Protein AF-A0A653DRV3-F1 (afdb_monomer_lite)

Sequence (328 aa):
MEIDLEISDEDYVIEKAKNILNANPTEAKAWMLTAKTLYPNNFSVQFEAYMIEKNAGHVKEAAKCFSELILKFQQQPELWKEIEKVTAALRAESNSDDIENQFLCEMFRHISSEVQHKLLLFTAEHCEDTMEHCKLLLLLLQRFPTAISNNGPRLVETLISAEKHSVDGHYPINSYRRLLVCDLLPLLSSEDIKIELSSKMLYKLLHKAIEFYLYYLGFGSSPVQDNELKIEEPWSKLFGVLEFIGTQLGWEPYLINFGRDWSKEEYWQRILKFYQTKSKVPMDEKQLLFCVSLFFLKCLHEYIHSLTPESSPGQTPLTYLMVEAFND

InterPro domains:
  IPR026164 Integrator complex subunit 10 [PF21045] (9-218)
  IPR026164 Integrator complex subunit 10 [PR02106] (49-70)
  IPR026164 Integrator complex subunit 10 [PR02106] (70-87)
  IPR026164 Integrator complex subunit 10 [PR02106] (110-133)
  IPR026164 Integrator complex subunit 10 [PR02106] (135-153)
  IPR026164 Integrator complex subunit 10 [PTHR16055] (7-326)

Foldseek 3Di:
DDPPPPQPPLNVLLVVLVVCCVVDVVVSVVSLVVSCVVCVLDLVSLVSQLVSCLVVLVLLSNLVSLLSCLVRPVPDVVNVVVLVLLVVLVLCVPPDPDPSSVSSPSSLVNHDPVSNLSSLVSNLVPDPDLLSSLSSLLSSCVVDVVCCQPCLVVSLVSLLVCLVPDPCSVPLDDPSLCCVQVRSLVSCLDPVDDHDDDLVSLVVNLVSLVRNLCVLLVVDPDPDPPVPDDDPPSLVSSLSSQCSSCVVVVHDCLQSDPDPDDDLVNNVVSLVVVCVVCVVDDDPVVSSVSSVVSSVSVVVSVVCCVQFDDDDPPDDTRGDDDDPDDDD

Structure (mmCIF, N/CA/C/O backbone):
data_AF-A0A653DRV3-F1
#
_entry.id   AF-A0A653DRV3-F1
#
loop_
_atom_site.group_PDB
_atom_site.id
_atom_site.type_symbol
_atom_site.label_atom_id
_atom_site.label_alt_id
_atom_site.label_comp_id
_atom_site.label_asym_id
_atom_site.label_entity_id
_atom_site.label_seq_id
_atom_site.pdbx_PDB_ins_code
_atom_site.Cartn_x
_atom_si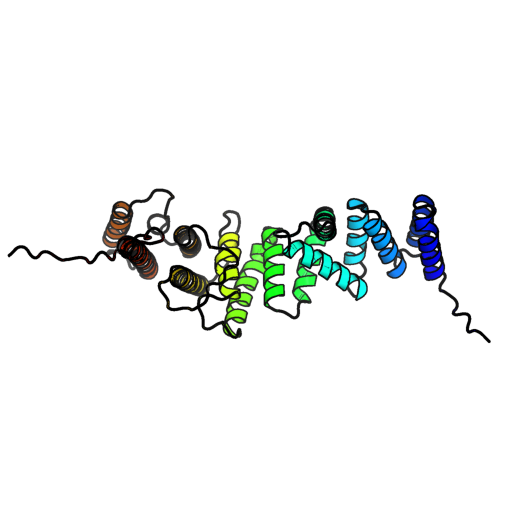te.Cartn_y
_atom_site.Cartn_z
_atom_site.occupancy
_atom_site.B_iso_or_equiv
_atom_site.auth_seq_id
_atom_site.auth_comp_id
_atom_site.auth_asym_id
_atom_site.auth_atom_id
_atom_site.pdbx_PDB_model_num
ATOM 1 N N . MET A 1 1 ? 50.411 14.006 -33.657 1.00 33.34 1 MET A N 1
ATOM 2 C CA . MET A 1 1 ? 50.187 12.553 -33.574 1.00 33.34 1 MET A CA 1
ATOM 3 C C . MET A 1 1 ? 48.929 12.407 -32.749 1.00 33.34 1 MET A C 1
ATOM 5 O O . MET A 1 1 ? 48.998 12.325 -31.529 1.00 33.34 1 MET A O 1
ATOM 9 N N . GLU A 1 2 ? 47.801 12.632 -33.418 1.00 38.09 2 GLU A N 1
ATOM 10 C CA . GLU A 1 2 ? 46.477 12.481 -32.826 1.00 38.09 2 GLU A CA 1
ATOM 11 C C . GLU A 1 2 ? 46.276 10.990 -32.585 1.00 38.09 2 GLU A C 1
ATOM 13 O O . GLU A 1 2 ? 46.610 10.164 -33.433 1.00 38.09 2 GLU A O 1
ATOM 18 N N . ILE A 1 3 ? 45.868 10.655 -31.369 1.00 38.50 3 ILE A N 1
ATOM 19 C CA . ILE A 1 3 ? 45.503 9.296 -31.013 1.00 38.50 3 ILE A CA 1
ATOM 20 C C . ILE A 1 3 ? 44.142 9.093 -31.674 1.00 38.50 3 ILE A C 1
ATOM 22 O O . ILE A 1 3 ? 43.135 9.544 -31.132 1.00 38.50 3 ILE A O 1
ATOM 26 N N . ASP A 1 4 ? 44.135 8.492 -32.866 1.00 43.16 4 ASP A N 1
ATOM 27 C CA . ASP A 1 4 ? 42.940 7.866 -33.426 1.00 43.16 4 ASP A CA 1
ATOM 28 C C . ASP A 1 4 ? 42.515 6.799 -32.414 1.00 43.16 4 ASP A C 1
ATOM 30 O O . ASP A 1 4 ? 43.075 5.704 -32.348 1.00 43.16 4 ASP A O 1
ATOM 34 N N . LEU A 1 5 ? 41.587 7.167 -31.533 1.00 49.69 5 LEU A N 1
ATOM 35 C CA . LEU A 1 5 ? 40.824 6.201 -30.765 1.00 49.69 5 LEU A CA 1
ATOM 36 C C . LEU A 1 5 ? 40.054 5.401 -31.812 1.00 49.69 5 LEU A C 1
ATOM 38 O O . LEU A 1 5 ? 39.113 5.927 -32.398 1.00 49.69 5 LEU A O 1
ATOM 42 N N . GLU A 1 6 ? 40.503 4.177 -32.100 1.00 54.53 6 GLU A N 1
ATOM 43 C CA . GLU A 1 6 ? 39.741 3.207 -32.883 1.00 54.53 6 GLU A CA 1
ATOM 44 C C . GLU A 1 6 ? 38.362 3.076 -32.226 1.00 54.53 6 GLU A C 1
ATOM 46 O O . GLU A 1 6 ? 38.199 2.424 -31.194 1.00 54.53 6 GLU A O 1
ATOM 51 N N . ILE A 1 7 ? 37.381 3.790 -32.779 1.00 59.38 7 ILE A N 1
ATOM 52 C CA . ILE A 1 7 ? 35.983 3.693 -32.380 1.00 59.38 7 ILE A CA 1
ATOM 53 C C . ILE A 1 7 ? 35.586 2.244 -32.662 1.00 59.38 7 ILE A C 1
ATOM 55 O O . ILE A 1 7 ? 35.735 1.782 -33.794 1.00 59.38 7 ILE A O 1
ATOM 59 N N . SER A 1 8 ? 35.131 1.521 -31.636 1.00 70.94 8 SER A N 1
ATOM 60 C CA . SER A 1 8 ? 34.636 0.150 -31.796 1.00 70.94 8 SER A CA 1
ATOM 61 C C . SER A 1 8 ? 33.581 0.123 -32.904 1.00 70.94 8 SER A C 1
ATOM 63 O O . SER A 1 8 ? 32.761 1.040 -32.988 1.00 70.94 8 SER A O 1
ATOM 65 N N . ASP A 1 9 ? 33.558 -0.923 -33.735 1.00 72.06 9 ASP A N 1
ATOM 66 C CA . ASP A 1 9 ? 32.573 -1.070 -34.820 1.00 72.06 9 ASP A CA 1
ATOM 67 C C . ASP A 1 9 ? 31.125 -0.872 -34.319 1.00 72.06 9 ASP A C 1
ATOM 69 O O . ASP A 1 9 ? 30.259 -0.368 -35.033 1.00 72.06 9 ASP A O 1
ATOM 73 N N . GLU A 1 10 ? 30.874 -1.220 -33.056 1.00 74.50 10 GLU A N 1
ATOM 74 C CA . GLU A 1 10 ? 29.604 -1.037 -32.353 1.00 74.50 10 GLU A CA 1
ATOM 75 C C . GLU A 1 10 ? 29.273 0.447 -32.120 1.00 74.50 10 GLU A C 1
ATOM 77 O O . GLU A 1 10 ? 28.171 0.899 -32.446 1.00 74.50 10 GLU A O 1
ATOM 82 N N . ASP A 1 11 ? 30.241 1.216 -31.618 1.00 72.94 11 ASP A N 1
ATOM 83 C CA . ASP A 1 11 ? 30.114 2.650 -31.346 1.00 72.94 11 ASP A CA 1
ATOM 84 C C . ASP A 1 11 ? 30.007 3.452 -32.648 1.00 72.94 11 ASP A C 1
ATOM 86 O O . ASP A 1 11 ? 29.228 4.403 -32.733 1.00 72.94 11 ASP A O 1
ATOM 90 N N . TYR A 1 12 ? 30.700 3.014 -33.704 1.00 76.94 12 TYR A N 1
ATOM 91 C CA . TYR A 1 12 ? 30.621 3.622 -35.031 1.00 76.94 12 TYR A CA 1
ATOM 92 C C . TYR A 1 12 ? 29.208 3.517 -35.623 1.00 76.94 12 TYR A C 1
ATOM 94 O O . TYR A 1 12 ? 28.671 4.485 -36.172 1.00 76.94 12 TYR A O 1
ATOM 102 N N . VAL A 1 13 ? 28.567 2.348 -35.502 1.00 75.69 13 VAL A N 1
ATOM 103 C CA . VAL A 1 13 ? 27.203 2.148 -36.015 1.00 75.69 13 VAL A CA 1
ATOM 104 C C . VAL A 1 13 ? 26.176 2.935 -35.186 1.00 75.69 13 VAL A C 1
ATOM 106 O O . VAL A 1 13 ? 25.227 3.482 -35.756 1.00 75.69 13 VAL A O 1
ATOM 109 N N . ILE A 1 14 ? 26.384 3.049 -33.870 1.00 77.44 14 ILE A N 1
ATOM 110 C CA . ILE A 1 14 ? 25.583 3.889 -32.964 1.00 77.44 14 ILE A CA 1
ATOM 111 C C . ILE A 1 14 ? 25.697 5.372 -33.343 1.00 77.44 14 ILE A C 1
ATOM 113 O O . ILE A 1 14 ? 24.682 6.049 -33.524 1.00 77.44 14 ILE A O 1
ATOM 117 N N . GLU A 1 15 ? 26.917 5.883 -33.512 1.00 75.94 15 GLU A N 1
ATOM 118 C CA . GLU A 1 15 ? 27.170 7.286 -33.851 1.00 75.94 15 GLU A CA 1
ATOM 119 C C . GLU A 1 15 ? 26.582 7.646 -35.223 1.00 75.94 15 GLU A C 1
ATOM 121 O O . GLU A 1 15 ? 25.941 8.688 -35.398 1.00 75.94 15 GLU A O 1
ATOM 126 N N . LYS A 1 16 ? 26.701 6.733 -36.192 1.00 76.44 16 LYS A N 1
ATOM 127 C CA . LYS A 1 16 ? 26.105 6.896 -37.518 1.00 76.44 16 LYS A CA 1
ATOM 128 C C . LYS A 1 16 ? 24.578 6.959 -37.464 1.00 76.44 16 LYS A C 1
ATOM 130 O O . LYS A 1 16 ? 23.986 7.801 -38.139 1.00 76.44 16 LYS A O 1
ATOM 135 N N . ALA A 1 17 ? 23.936 6.127 -36.642 1.00 76.62 17 ALA A N 1
ATOM 136 C CA . ALA A 1 17 ? 22.488 6.181 -36.453 1.00 76.62 17 ALA A CA 1
ATOM 137 C C . ALA A 1 17 ? 22.032 7.498 -35.800 1.00 76.62 17 ALA A C 1
ATOM 139 O O . ALA A 1 17 ? 21.046 8.081 -36.253 1.00 76.62 17 ALA A O 1
ATOM 140 N N . LYS A 1 18 ? 22.775 8.018 -34.810 1.00 75.06 18 LYS A N 1
ATOM 141 C CA . LYS A 1 18 ? 22.499 9.317 -34.163 1.00 75.06 18 LYS A CA 1
ATOM 142 C C . LYS A 1 18 ? 22.569 10.488 -35.136 1.00 75.06 18 LYS A C 1
ATOM 144 O O . LYS A 1 18 ? 21.656 11.309 -35.178 1.00 75.06 18 LYS A O 1
ATOM 149 N N . ASN A 1 19 ? 23.627 10.545 -35.942 1.00 77.56 19 ASN A N 1
ATOM 150 C CA . ASN A 1 19 ? 23.843 11.640 -36.889 1.00 77.56 19 ASN A CA 1
ATOM 151 C C . ASN A 1 19 ? 22.758 11.690 -37.976 1.00 77.56 19 ASN A C 1
ATOM 153 O O . ASN A 1 19 ? 22.359 12.769 -38.414 1.00 77.56 19 ASN A O 1
ATOM 157 N N . ILE A 1 20 ? 22.245 10.525 -38.380 1.00 79.44 20 ILE A N 1
ATOM 158 C CA . ILE A 1 20 ? 21.198 10.409 -39.401 1.00 79.44 20 ILE A CA 1
ATOM 159 C C . ILE A 1 20 ? 19.798 10.614 -38.802 1.00 79.44 20 ILE A C 1
ATOM 161 O O . ILE A 1 20 ? 18.884 10.977 -39.538 1.00 79.44 20 ILE A O 1
ATOM 165 N N . LEU A 1 21 ? 19.609 10.469 -37.485 1.00 75.50 21 LEU A N 1
ATOM 166 C CA . LEU A 1 21 ? 18.294 10.537 -36.833 1.00 75.50 21 LEU A CA 1
ATOM 167 C C . LEU A 1 21 ? 17.532 11.838 -37.134 1.00 75.50 21 LEU A C 1
ATOM 169 O O . LEU A 1 21 ? 16.340 11.793 -37.430 1.00 75.50 21 LEU A O 1
ATOM 173 N N . ASN A 1 22 ? 18.231 12.977 -37.125 1.00 72.06 22 ASN A N 1
ATOM 174 C CA . ASN A 1 22 ? 17.637 14.290 -37.408 1.00 72.06 22 ASN A CA 1
ATOM 175 C C . ASN A 1 22 ? 17.330 14.509 -38.900 1.00 72.06 22 ASN A C 1
ATOM 177 O O . ASN A 1 22 ? 16.486 15.337 -39.237 1.00 72.06 22 ASN A O 1
ATOM 181 N N . ALA A 1 23 ? 18.019 13.795 -39.795 1.00 74.25 23 ALA A N 1
ATOM 182 C CA . ALA A 1 23 ? 17.879 13.940 -41.243 1.00 74.25 23 ALA A CA 1
ATOM 183 C C . ALA A 1 23 ? 16.885 12.930 -41.841 1.00 74.25 23 ALA A C 1
ATOM 185 O O . ALA A 1 23 ? 16.089 13.281 -42.710 1.00 74.25 23 ALA A O 1
ATOM 186 N N . ASN A 1 24 ? 16.928 11.675 -41.386 1.00 80.56 24 ASN A N 1
ATOM 187 C CA . ASN A 1 24 ? 16.088 10.583 -41.863 1.00 80.56 24 ASN A CA 1
ATOM 188 C C . ASN A 1 24 ? 15.862 9.517 -40.765 1.00 80.56 24 ASN A C 1
ATOM 190 O O . ASN A 1 24 ? 16.636 8.559 -40.646 1.00 80.56 24 ASN A O 1
ATOM 194 N N . PRO A 1 25 ? 14.755 9.611 -40.005 1.00 77.06 25 PRO A N 1
ATOM 195 C CA . PRO A 1 25 ? 14.430 8.659 -38.941 1.00 77.06 25 PRO A CA 1
ATOM 196 C C . PRO A 1 25 ? 14.303 7.200 -39.411 1.00 77.06 25 PRO A C 1
ATOM 198 O O . PRO A 1 25 ? 14.601 6.275 -38.657 1.00 77.06 25 PRO A O 1
ATOM 201 N N . THR A 1 26 ? 13.886 6.966 -40.659 1.00 79.25 26 THR A N 1
ATOM 202 C CA . THR A 1 26 ? 13.706 5.605 -41.202 1.00 79.25 26 THR A CA 1
ATOM 203 C C . THR A 1 26 ? 15.048 4.925 -41.452 1.00 79.25 26 THR A C 1
ATOM 205 O O . THR A 1 26 ? 15.219 3.738 -41.179 1.00 79.25 26 THR A O 1
ATOM 208 N N . GLU A 1 27 ? 16.022 5.688 -41.942 1.00 78.62 27 GLU A N 1
ATOM 209 C CA . GLU A 1 27 ? 17.375 5.197 -42.189 1.00 78.62 27 GLU A CA 1
ATOM 210 C C . GLU A 1 27 ? 18.127 4.960 -40.876 1.00 78.62 27 GLU A C 1
ATOM 212 O O . GLU A 1 27 ? 18.760 3.918 -40.718 1.00 78.62 27 GLU A O 1
ATOM 217 N N . ALA A 1 28 ? 17.964 5.847 -39.889 1.00 78.81 28 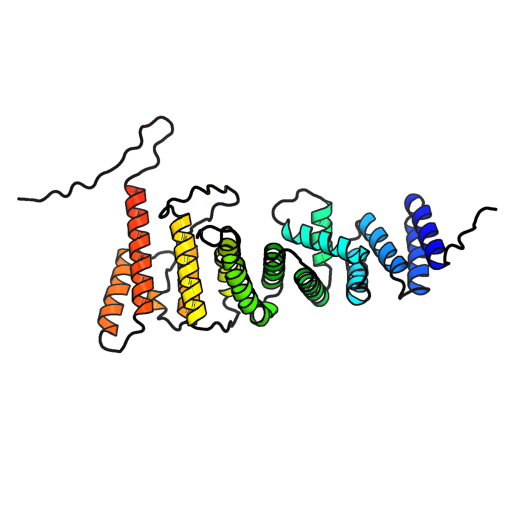ALA A N 1
ATOM 218 C CA . ALA A 1 28 ? 18.482 5.631 -38.538 1.00 78.81 28 ALA A CA 1
ATOM 219 C C . ALA A 1 28 ? 17.934 4.332 -37.911 1.00 78.81 28 ALA A C 1
ATOM 221 O O . ALA A 1 28 ? 18.693 3.548 -37.338 1.00 78.81 28 ALA A O 1
ATOM 222 N N . LYS A 1 29 ? 16.638 4.035 -38.098 1.00 78.88 29 LYS A N 1
ATOM 223 C CA . LYS A 1 29 ? 16.034 2.762 -37.662 1.00 78.88 29 LYS A CA 1
ATOM 224 C C . LYS A 1 29 ? 16.614 1.545 -38.386 1.00 78.88 29 LYS A C 1
ATOM 226 O O . LYS A 1 29 ? 16.835 0.520 -37.746 1.00 78.88 29 LYS A O 1
ATOM 231 N N . ALA A 1 30 ? 16.890 1.638 -39.688 1.00 80.94 30 ALA A N 1
ATOM 232 C CA . ALA A 1 30 ? 17.520 0.549 -40.440 1.00 80.94 30 ALA A CA 1
ATOM 233 C C . ALA A 1 30 ? 18.956 0.267 -39.955 1.00 80.94 30 ALA A C 1
ATOM 235 O O . ALA A 1 30 ? 19.333 -0.897 -39.780 1.00 80.94 30 ALA A O 1
ATOM 236 N N . TRP A 1 31 ? 19.730 1.318 -39.660 1.00 82.38 31 TRP A N 1
ATOM 237 C CA . TRP A 1 31 ? 21.052 1.193 -39.037 1.00 82.38 31 TRP A CA 1
ATOM 238 C C . TRP A 1 31 ? 20.969 0.541 -37.652 1.00 82.38 31 TRP A C 1
ATOM 240 O O . TRP A 1 31 ? 21.739 -0.375 -37.367 1.00 82.38 31 TRP A O 1
ATOM 250 N N . MET A 1 32 ? 19.988 0.917 -36.826 1.00 83.38 32 MET A N 1
ATOM 251 C CA . MET A 1 32 ? 19.793 0.302 -35.506 1.00 83.38 32 MET A CA 1
ATOM 252 C C . MET A 1 32 ? 19.306 -1.135 -35.555 1.00 83.38 32 MET A C 1
ATOM 254 O O . MET A 1 32 ? 19.785 -1.962 -34.784 1.00 83.38 32 MET A O 1
ATOM 258 N N . LEU A 1 33 ? 18.430 -1.484 -36.492 1.00 81.50 33 LEU A N 1
ATOM 259 C CA . LEU A 1 33 ? 18.040 -2.876 -36.695 1.00 81.50 33 LEU A CA 1
ATOM 260 C C . LEU A 1 33 ? 19.245 -3.740 -37.096 1.00 81.50 33 LEU A C 1
ATOM 262 O O . LEU A 1 33 ? 19.408 -4.857 -36.600 1.00 81.50 33 LEU A O 1
ATOM 266 N N . THR A 1 34 ? 20.115 -3.199 -37.952 1.00 82.62 34 THR A N 1
ATOM 267 C CA . THR A 1 34 ? 21.360 -3.858 -38.362 1.00 82.62 34 THR A CA 1
ATOM 268 C C . THR A 1 34 ? 22.288 -4.048 -37.163 1.00 82.62 34 THR A C 1
ATOM 270 O O . THR A 1 34 ? 22.729 -5.166 -36.908 1.00 82.62 34 THR A O 1
ATOM 273 N N . ALA A 1 35 ? 22.498 -3.004 -36.357 1.00 81.69 35 ALA A N 1
ATOM 274 C CA . ALA A 1 35 ? 23.308 -3.079 -35.144 1.00 81.69 35 ALA A CA 1
ATOM 275 C C . ALA A 1 35 ? 22.763 -4.097 -34.133 1.00 81.69 35 ALA A C 1
ATOM 277 O O . ALA A 1 35 ? 23.519 -4.923 -33.632 1.00 81.69 35 ALA A O 1
ATOM 278 N N . LYS A 1 36 ? 21.445 -4.106 -33.882 1.00 81.12 36 LYS A N 1
ATOM 279 C CA . LYS A 1 36 ? 20.788 -5.082 -32.993 1.00 81.12 36 LYS A CA 1
ATOM 280 C C . LYS A 1 36 ? 20.967 -6.523 -33.470 1.00 81.12 36 LYS A C 1
ATOM 282 O O . LYS A 1 36 ? 20.997 -7.433 -32.645 1.00 81.12 36 LYS A O 1
ATOM 287 N N . THR A 1 37 ? 21.057 -6.729 -34.783 1.00 81.94 37 THR A N 1
ATOM 288 C CA . THR A 1 37 ? 21.251 -8.055 -35.385 1.00 81.94 37 THR A CA 1
ATOM 289 C C . THR A 1 37 ? 22.709 -8.504 -35.295 1.00 81.94 37 THR A C 1
ATOM 291 O O . THR A 1 37 ? 22.967 -9.670 -35.008 1.00 81.94 37 THR A O 1
ATOM 294 N N . LEU A 1 38 ? 23.656 -7.586 -35.511 1.00 81.75 38 LEU A N 1
ATOM 295 C CA . LEU A 1 38 ? 25.092 -7.865 -35.435 1.00 81.75 38 LEU A CA 1
ATOM 296 C C . LEU A 1 38 ? 25.579 -8.021 -33.986 1.00 81.75 38 LEU A C 1
ATOM 298 O O . LEU A 1 38 ? 26.391 -8.900 -33.707 1.00 81.75 38 LEU A O 1
ATOM 302 N N . TYR A 1 39 ? 25.032 -7.228 -33.061 1.00 81.69 39 TYR A N 1
ATOM 303 C CA . TYR A 1 39 ? 25.464 -7.146 -31.662 1.00 81.69 39 TYR A CA 1
ATOM 304 C C . TYR A 1 39 ? 24.281 -7.292 -30.677 1.00 81.69 39 TYR A C 1
ATOM 306 O O . TYR A 1 39 ? 23.984 -6.391 -29.887 1.00 81.69 39 TYR A O 1
ATOM 314 N N . PRO A 1 40 ? 23.572 -8.439 -30.667 1.00 77.00 40 PRO A N 1
ATOM 315 C CA . PRO A 1 40 ? 22.334 -8.624 -29.895 1.00 77.00 40 PRO A CA 1
ATOM 316 C C . PRO A 1 40 ? 22.519 -8.639 -28.369 1.00 77.00 40 PRO A C 1
ATOM 318 O O . PRO A 1 40 ? 21.542 -8.489 -27.632 1.00 77.00 40 PRO A O 1
ATOM 321 N N . ASN A 1 41 ? 23.751 -8.836 -27.895 1.00 81.00 41 ASN A N 1
ATOM 322 C CA . ASN A 1 41 ? 24.104 -8.893 -26.473 1.00 81.00 41 ASN A CA 1
ATOM 323 C C . ASN A 1 41 ? 24.930 -7.681 -26.017 1.00 81.00 41 ASN A C 1
ATOM 325 O O . ASN A 1 41 ? 25.439 -7.686 -24.899 1.00 81.00 41 ASN A O 1
ATOM 329 N N . ASN A 1 42 ? 25.061 -6.654 -26.858 1.00 85.88 42 ASN A N 1
ATOM 330 C CA . ASN A 1 42 ? 25.736 -5.425 -26.480 1.00 85.88 42 ASN A CA 1
ATOM 331 C C . ASN A 1 42 ? 24.748 -4.459 -25.809 1.00 85.88 42 ASN A C 1
ATOM 333 O O . ASN A 1 42 ? 23.689 -4.163 -26.366 1.00 85.88 42 ASN A O 1
ATOM 337 N N . PHE A 1 43 ? 25.094 -3.973 -24.615 1.00 85.38 43 PHE A N 1
ATOM 338 C CA . PHE A 1 43 ? 24.257 -3.035 -23.872 1.00 85.38 43 PHE A CA 1
ATOM 339 C C . PHE A 1 43 ? 24.098 -1.697 -24.602 1.00 85.38 43 PHE A C 1
ATOM 341 O O . PHE A 1 43 ? 22.967 -1.259 -24.781 1.00 85.38 43 PHE A O 1
ATOM 348 N N . SER A 1 44 ? 25.188 -1.090 -25.079 1.00 84.56 44 SER A N 1
ATOM 349 C CA . SER A 1 44 ? 25.190 0.222 -25.740 1.00 84.56 44 SER A CA 1
ATOM 350 C C . SER A 1 44 ? 24.259 0.254 -26.953 1.00 84.56 44 SER A C 1
ATOM 352 O O . SER A 1 44 ? 23.466 1.178 -27.108 1.00 84.56 44 SER A O 1
ATOM 354 N N . VAL A 1 45 ? 24.277 -0.802 -27.773 1.00 83.88 45 VAL A N 1
ATOM 355 C CA . VAL A 1 45 ? 23.415 -0.914 -28.964 1.00 83.88 45 VAL A CA 1
ATOM 356 C C . VAL A 1 45 ? 21.935 -1.039 -28.585 1.00 83.88 45 VAL A C 1
ATOM 358 O O . VAL A 1 45 ? 21.075 -0.395 -29.187 1.00 83.88 45 VAL A O 1
ATOM 361 N N . GLN A 1 46 ? 21.615 -1.868 -27.586 1.00 84.38 46 GLN A N 1
ATOM 362 C CA . GLN A 1 46 ? 20.229 -2.069 -27.145 1.00 84.38 46 GLN A CA 1
ATOM 363 C C . GLN A 1 46 ? 19.684 -0.850 -26.391 1.00 84.38 46 GLN A C 1
ATOM 365 O O . GLN A 1 46 ? 18.513 -0.499 -26.547 1.00 84.38 46 GLN A O 1
ATOM 370 N N . PHE A 1 47 ? 20.531 -0.196 -25.597 1.00 86.31 47 PHE A N 1
ATOM 371 C CA . PHE A 1 47 ? 20.192 1.007 -24.851 1.00 86.31 47 PHE A CA 1
ATOM 372 C C . PHE A 1 47 ? 19.959 2.186 -25.795 1.00 86.31 47 PHE A C 1
ATOM 374 O O . PHE A 1 47 ? 18.961 2.889 -25.654 1.00 86.31 47 PHE A O 1
ATOM 381 N N . GLU A 1 48 ? 20.789 2.345 -26.829 1.00 85.56 48 GLU A N 1
ATOM 382 C CA . GLU A 1 48 ? 20.570 3.383 -27.833 1.00 85.56 48 GLU A CA 1
ATOM 383 C C . GLU A 1 48 ? 19.272 3.161 -28.619 1.00 85.56 48 GLU A C 1
ATOM 385 O O . GLU A 1 48 ? 18.499 4.096 -28.827 1.00 85.56 48 GLU A O 1
ATOM 390 N N . ALA A 1 49 ? 18.979 1.916 -29.006 1.00 85.06 49 ALA A N 1
ATOM 391 C CA . ALA A 1 49 ? 17.717 1.596 -29.664 1.00 85.06 49 ALA A CA 1
ATOM 392 C C . ALA A 1 49 ? 16.502 1.954 -28.787 1.00 85.06 49 ALA A C 1
ATOM 394 O O . ALA A 1 49 ? 15.500 2.450 -29.299 1.00 85.06 49 ALA A O 1
ATOM 395 N N . TYR A 1 50 ? 16.590 1.746 -27.468 1.00 87.75 50 TYR A N 1
ATOM 396 C CA . TYR A 1 50 ? 15.580 2.216 -26.517 1.00 87.75 50 TYR A CA 1
ATOM 397 C C . TYR A 1 50 ? 15.483 3.750 -26.489 1.00 87.75 50 TYR A C 1
ATOM 399 O O 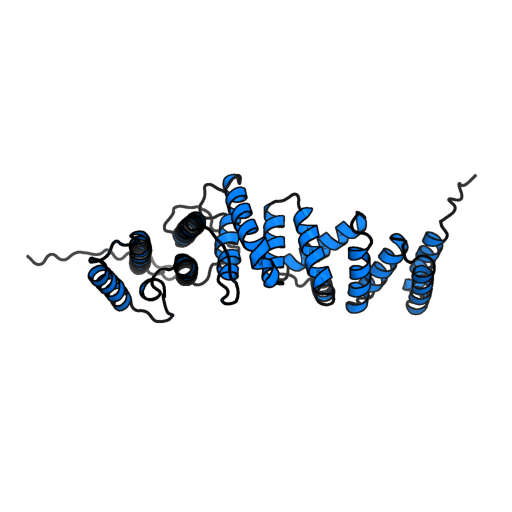. TYR A 1 50 ? 14.379 4.282 -26.598 1.00 87.75 50 TYR A O 1
ATOM 407 N N . MET A 1 51 ? 16.611 4.462 -26.403 1.00 84.88 51 MET A N 1
ATOM 408 C CA . MET A 1 51 ? 16.638 5.930 -26.350 1.00 84.88 51 MET A CA 1
ATOM 409 C C . MET A 1 51 ? 16.045 6.574 -27.606 1.00 84.88 51 MET A C 1
ATOM 411 O O . MET A 1 51 ? 15.297 7.546 -27.505 1.00 84.88 51 MET A O 1
ATOM 415 N N . ILE A 1 52 ? 16.314 6.009 -28.785 1.00 84.12 52 ILE A N 1
ATOM 416 C CA . ILE A 1 52 ? 15.739 6.474 -30.052 1.00 84.12 52 ILE A CA 1
ATOM 417 C C . ILE A 1 52 ? 14.214 6.310 -30.056 1.00 84.12 52 ILE A C 1
ATOM 419 O O . ILE A 1 52 ? 13.505 7.246 -30.422 1.00 84.12 52 ILE A O 1
ATOM 423 N N . GLU A 1 53 ? 13.691 5.157 -29.625 1.00 84.81 53 GLU A N 1
ATOM 424 C CA . GLU A 1 53 ? 12.238 4.931 -29.590 1.00 84.81 53 GLU A CA 1
ATOM 425 C C . GLU A 1 53 ? 11.542 5.760 -28.496 1.00 84.81 53 GLU A C 1
ATOM 427 O O . GLU A 1 53 ? 10.434 6.252 -28.722 1.00 84.81 53 GLU A O 1
ATOM 432 N N . LYS A 1 54 ? 12.208 5.994 -27.354 1.00 85.81 54 LYS A N 1
ATOM 433 C CA . LYS A 1 54 ? 11.748 6.915 -26.302 1.00 85.81 54 LYS A CA 1
ATOM 434 C C . LYS A 1 54 ? 11.633 8.347 -26.832 1.00 85.81 54 LYS A C 1
ATOM 436 O O . LYS A 1 54 ? 10.572 8.951 -26.717 1.00 85.81 54 LYS A O 1
ATOM 441 N N . ASN A 1 55 ? 12.688 8.867 -27.463 1.00 84.62 55 ASN A N 1
ATOM 442 C CA . ASN A 1 55 ? 12.712 10.228 -28.015 1.00 84.62 55 ASN A CA 1
ATOM 443 C C . ASN A 1 55 ? 11.724 10.414 -29.178 1.00 84.62 55 ASN A C 1
ATOM 445 O O . ASN A 1 55 ? 11.240 11.519 -29.408 1.00 84.62 55 ASN A O 1
ATOM 449 N N . ALA A 1 56 ? 11.410 9.336 -29.902 1.00 82.25 56 ALA A N 1
ATOM 450 C CA . ALA A 1 56 ? 10.396 9.334 -30.951 1.00 82.25 56 ALA A CA 1
ATOM 451 C C . ALA A 1 56 ? 8.950 9.254 -30.417 1.00 82.25 56 ALA A C 1
ATOM 453 O O . ALA A 1 56 ? 8.012 9.361 -31.205 1.00 82.25 56 ALA A O 1
ATOM 454 N N . GLY A 1 57 ? 8.747 9.049 -29.109 1.00 82.62 57 GLY A N 1
ATOM 455 C CA . GLY A 1 57 ? 7.419 8.910 -28.507 1.00 82.62 57 GLY A CA 1
ATOM 456 C C . GLY A 1 57 ? 6.726 7.577 -28.817 1.00 82.62 57 GLY A C 1
ATOM 457 O O . GLY A 1 57 ? 5.517 7.445 -28.622 1.00 82.62 57 GLY A O 1
ATOM 458 N N . HIS A 1 58 ? 7.456 6.563 -29.291 1.00 87.19 58 HIS A N 1
ATOM 459 C CA . HIS A 1 58 ? 6.885 5.256 -29.615 1.00 87.19 58 HIS A CA 1
ATOM 460 C C . HIS A 1 58 ? 6.792 4.370 -28.372 1.00 87.19 58 HIS A C 1
ATOM 462 O O . HIS A 1 58 ? 7.670 3.561 -28.074 1.00 87.19 58 HIS A O 1
ATOM 468 N N . VAL A 1 59 ? 5.689 4.516 -27.643 1.00 88.75 59 VAL A N 1
ATOM 469 C CA . VAL A 1 59 ? 5.477 3.891 -26.331 1.00 88.75 59 VAL A CA 1
ATOM 470 C C . VAL A 1 59 ? 5.623 2.360 -26.357 1.00 88.75 59 VAL A C 1
ATOM 472 O O . VAL A 1 59 ? 6.261 1.775 -25.481 1.00 88.75 59 VAL A O 1
ATOM 475 N N . LYS A 1 60 ? 5.054 1.680 -27.361 1.00 88.25 60 LYS A N 1
ATOM 476 C CA . LYS A 1 60 ? 5.023 0.205 -27.424 1.00 88.25 60 LYS A CA 1
ATOM 477 C C . LYS A 1 60 ? 6.389 -0.384 -27.755 1.00 88.25 60 LYS A C 1
ATOM 479 O O . LYS A 1 60 ? 6.785 -1.406 -27.197 1.00 88.25 60 LYS A O 1
ATOM 484 N N . GLU A 1 61 ? 7.092 0.237 -28.687 1.00 84.88 61 GLU A N 1
ATOM 485 C CA . GLU A 1 61 ? 8.426 -0.144 -29.127 1.00 84.88 61 GLU A CA 1
ATOM 486 C C . GLU A 1 61 ? 9.448 0.136 -28.021 1.00 84.88 61 GLU A C 1
ATOM 488 O O . GLU A 1 61 ? 10.239 -0.752 -27.695 1.00 84.88 61 GLU A O 1
ATOM 493 N N . ALA A 1 62 ? 9.356 1.300 -27.368 1.00 89.06 62 ALA A N 1
ATOM 494 C CA . ALA A 1 62 ? 10.162 1.636 -26.199 1.00 89.06 62 ALA A CA 1
ATOM 495 C C . ALA A 1 62 ? 9.947 0.626 -25.062 1.00 89.06 62 ALA A C 1
ATOM 497 O O . ALA A 1 62 ? 10.921 0.100 -24.527 1.00 89.06 62 ALA A O 1
ATOM 498 N N . ALA A 1 63 ? 8.695 0.256 -24.760 1.00 89.50 63 ALA A N 1
ATOM 499 C CA . ALA A 1 63 ? 8.379 -0.746 -23.740 1.00 89.50 63 ALA A CA 1
ATOM 500 C C . ALA A 1 63 ? 8.983 -2.128 -24.048 1.00 89.50 63 ALA A C 1
ATOM 502 O O . ALA A 1 63 ? 9.479 -2.804 -23.142 1.00 89.50 63 ALA A O 1
ATOM 503 N N . LYS A 1 64 ? 8.984 -2.555 -25.319 1.00 88.44 64 LYS A N 1
ATOM 504 C CA . LYS A 1 64 ? 9.619 -3.817 -25.742 1.00 88.44 64 LYS A CA 1
ATOM 505 C C . LYS A 1 64 ? 11.134 -3.777 -25.559 1.00 88.44 64 LYS A C 1
ATOM 507 O O . LYS A 1 64 ? 11.677 -4.672 -24.916 1.00 88.44 64 LYS A O 1
ATOM 512 N N . CYS A 1 65 ? 11.799 -2.734 -26.063 1.00 86.50 65 CYS A N 1
ATOM 513 C CA . CYS A 1 65 ? 13.246 -2.563 -25.900 1.00 86.50 65 CYS A CA 1
ATOM 514 C C . CYS A 1 65 ? 13.631 -2.492 -24.415 1.00 86.50 65 CYS A C 1
ATOM 516 O O . CYS A 1 65 ? 14.550 -3.178 -23.976 1.00 86.50 65 CYS A O 1
ATOM 518 N N . PHE A 1 66 ? 12.873 -1.739 -23.618 1.00 89.62 66 PHE A N 1
ATOM 519 C CA . PHE A 1 66 ? 13.095 -1.621 -22.181 1.00 89.62 66 PHE A CA 1
ATOM 520 C C . PHE A 1 66 ? 12.904 -2.961 -21.452 1.00 89.62 66 PHE A C 1
ATOM 522 O O . PHE A 1 66 ? 13.696 -3.310 -20.580 1.00 89.62 66 PHE A O 1
ATOM 529 N N . SER A 1 67 ? 11.923 -3.771 -21.865 1.00 88.81 67 SER A N 1
ATOM 530 C CA . SER A 1 67 ? 11.722 -5.120 -21.317 1.00 88.81 67 SER A CA 1
ATOM 531 C C . SER A 1 67 ? 12.923 -6.036 -21.565 1.00 88.81 67 SER A C 1
ATOM 533 O O . SER A 1 67 ? 13.354 -6.751 -20.662 1.00 88.81 67 SER A O 1
ATOM 535 N N . GLU A 1 68 ? 13.483 -6.007 -22.777 1.00 87.50 68 GLU A N 1
ATOM 536 C CA . GLU A 1 68 ? 14.683 -6.777 -23.124 1.00 87.50 68 GLU A CA 1
ATOM 537 C C . GLU A 1 68 ? 15.898 -6.325 -22.300 1.00 87.50 68 GLU A C 1
ATOM 539 O O . GLU A 1 68 ? 16.664 -7.168 -21.822 1.00 87.50 68 GLU A O 1
ATOM 544 N N . LEU A 1 69 ? 16.039 -5.012 -22.081 1.00 88.56 69 LEU A N 1
ATOM 545 C CA . LEU A 1 69 ? 17.112 -4.432 -21.275 1.00 88.56 69 LEU A CA 1
ATOM 546 C C . LEU A 1 69 ? 17.047 -4.886 -19.811 1.00 88.56 69 LEU A C 1
ATOM 548 O O . LEU A 1 69 ? 18.054 -5.353 -19.280 1.00 88.56 69 LEU A O 1
ATOM 552 N N . ILE A 1 70 ? 15.868 -4.838 -19.181 1.00 87.06 70 ILE A N 1
ATOM 553 C CA . ILE A 1 70 ? 15.671 -5.280 -17.786 1.00 87.06 70 ILE A CA 1
ATOM 554 C C . ILE A 1 70 ? 15.964 -6.774 -17.621 1.00 87.06 70 ILE A C 1
ATOM 556 O O . ILE A 1 70 ? 16.455 -7.205 -16.581 1.00 87.06 70 ILE A O 1
ATOM 560 N N . LEU A 1 71 ? 15.655 -7.602 -18.619 1.00 85.69 71 LEU A N 1
ATOM 561 C CA . LEU A 1 71 ? 15.888 -9.043 -18.518 1.00 85.69 71 LEU A CA 1
ATOM 562 C C . LEU A 1 71 ? 17.368 -9.414 -18.676 1.00 85.69 71 LEU A C 1
ATOM 564 O O . LEU A 1 71 ? 17.813 -10.372 -18.048 1.00 85.69 71 LEU A O 1
ATOM 568 N N . LYS A 1 72 ? 18.121 -8.679 -19.504 1.00 85.75 72 LYS A N 1
ATOM 569 C CA . LYS A 1 72 ? 19.501 -9.034 -19.872 1.00 85.75 72 LYS A CA 1
ATOM 570 C C . LYS A 1 72 ? 20.587 -8.240 -19.139 1.00 85.75 72 LYS A C 1
ATOM 572 O O . LYS A 1 72 ? 21.665 -8.785 -18.922 1.00 85.75 72 LYS A O 1
ATOM 577 N N . PHE A 1 73 ? 20.339 -6.983 -18.764 1.00 85.00 73 PHE A N 1
ATOM 578 C CA . PHE A 1 73 ? 21.391 -6.028 -18.375 1.00 85.00 73 PHE A CA 1
ATOM 579 C C . PHE A 1 73 ? 21.141 -5.331 -17.028 1.00 85.00 73 PHE A C 1
ATOM 581 O O . PHE A 1 73 ? 21.421 -4.147 -16.866 1.00 85.00 73 PHE A O 1
ATOM 588 N N . GLN A 1 74 ? 20.669 -6.074 -16.026 1.00 80.19 74 GLN A N 1
ATOM 589 C CA . GLN A 1 74 ? 20.312 -5.552 -14.691 1.00 80.19 74 GLN A CA 1
ATOM 590 C C . GLN A 1 74 ? 21.468 -4.901 -13.922 1.00 80.19 74 GLN A C 1
ATOM 592 O O . GLN A 1 74 ? 21.239 -4.176 -12.965 1.00 80.19 74 GLN A O 1
ATOM 597 N N . GLN A 1 75 ? 22.716 -5.166 -14.302 1.00 81.25 75 GLN A N 1
ATOM 598 C CA . GLN A 1 75 ? 23.892 -4.657 -13.591 1.00 81.25 75 GLN A CA 1
ATOM 599 C C . GLN A 1 75 ? 24.388 -3.306 -14.131 1.00 81.25 75 GLN A C 1
ATOM 601 O O . GLN A 1 75 ? 25.324 -2.740 -13.575 1.00 81.25 75 GLN A O 1
ATOM 606 N N . GLN A 1 76 ? 23.793 -2.785 -15.211 1.00 85.69 76 GLN A N 1
ATOM 607 C CA . GLN A 1 76 ? 24.295 -1.584 -15.878 1.00 85.69 76 GLN A CA 1
ATOM 608 C C . GLN A 1 76 ? 23.771 -0.299 -15.211 1.00 85.69 76 GLN A C 1
ATOM 610 O O . GLN A 1 76 ? 22.555 -0.116 -15.116 1.00 85.69 76 GLN A O 1
ATOM 615 N N . PRO A 1 77 ? 24.648 0.632 -14.788 1.00 84.38 77 PRO A N 1
ATOM 616 C CA . PRO A 1 77 ? 24.254 1.821 -14.023 1.00 84.38 77 PRO A CA 1
ATOM 617 C C . PRO A 1 77 ? 23.395 2.808 -14.827 1.00 84.38 77 PRO A C 1
ATOM 619 O O . PRO A 1 77 ? 22.579 3.532 -14.266 1.00 84.38 77 PRO A O 1
ATOM 622 N N . GLU A 1 78 ? 23.552 2.847 -16.149 1.00 85.69 78 GLU A N 1
ATOM 623 C CA . GLU A 1 78 ? 22.765 3.722 -17.027 1.00 85.69 78 GLU A CA 1
ATOM 624 C C . GLU A 1 78 ? 21.306 3.268 -17.131 1.00 85.69 78 GLU A C 1
ATOM 626 O O . GLU A 1 78 ? 20.400 4.101 -17.133 1.00 85.69 78 GLU A O 1
ATOM 631 N N . LEU A 1 79 ? 21.072 1.951 -17.121 1.00 87.00 79 LEU A N 1
ATOM 632 C CA . LEU A 1 79 ? 19.727 1.386 -17.072 1.00 87.00 79 LEU A CA 1
ATOM 633 C C . LEU A 1 79 ? 19.039 1.715 -15.742 1.00 87.00 79 LEU A C 1
ATOM 635 O O . LEU A 1 79 ? 17.851 2.029 -15.734 1.00 87.00 79 LEU A O 1
ATOM 639 N N . TRP A 1 80 ? 19.784 1.702 -14.634 1.00 84.56 80 TRP A N 1
ATOM 640 C CA . TRP A 1 80 ? 19.252 2.046 -13.314 1.00 84.56 80 TRP A CA 1
ATOM 641 C C . TRP A 1 80 ? 18.707 3.468 -13.243 1.00 84.56 80 TRP A C 1
ATOM 643 O O . TRP A 1 80 ? 17.604 3.658 -12.740 1.00 84.56 80 TRP A O 1
ATOM 653 N N . LYS A 1 81 ? 19.399 4.443 -13.842 1.00 86.69 81 LYS A N 1
ATOM 654 C CA . LYS A 1 81 ? 18.898 5.825 -13.927 1.00 86.69 81 LYS A CA 1
ATOM 655 C C . LYS A 1 81 ? 17.546 5.907 -14.639 1.00 86.69 81 LYS A C 1
ATOM 657 O O . LYS A 1 81 ? 16.690 6.698 -14.258 1.00 86.69 81 LYS A O 1
ATOM 662 N N . GLU A 1 82 ? 17.337 5.097 -15.674 1.00 88.06 82 GLU A N 1
ATOM 663 C CA . GLU A 1 82 ? 16.054 5.053 -16.384 1.00 88.06 82 GLU A CA 1
ATOM 664 C C . GLU A 1 82 ? 14.976 4.311 -15.583 1.00 88.06 82 GLU A C 1
ATOM 666 O O . GLU A 1 82 ? 13.832 4.760 -15.543 1.00 88.06 82 GLU A O 1
ATOM 671 N N . ILE A 1 83 ? 15.329 3.230 -14.882 1.00 87.31 83 ILE A N 1
ATOM 672 C CA . ILE A 1 83 ? 14.423 2.535 -13.954 1.00 87.31 83 ILE A CA 1
ATOM 673 C C . ILE A 1 83 ? 13.967 3.481 -12.831 1.00 87.31 83 ILE A C 1
ATOM 675 O O . ILE A 1 83 ? 12.779 3.532 -12.508 1.00 87.31 83 ILE A O 1
ATOM 679 N N . GLU A 1 84 ? 14.875 4.271 -12.260 1.00 85.12 84 GLU A N 1
ATOM 680 C CA . GLU A 1 84 ? 14.557 5.281 -11.247 1.00 85.12 84 GLU A CA 1
ATOM 681 C C . GLU A 1 84 ? 13.578 6.329 -11.781 1.00 85.12 84 GLU A C 1
ATOM 683 O O . GLU A 1 84 ? 12.583 6.611 -11.117 1.00 85.12 84 GLU A O 1
ATOM 688 N N . LYS A 1 85 ? 13.783 6.840 -13.004 1.00 87.12 85 LYS A N 1
ATOM 689 C CA . LYS A 1 85 ? 12.837 7.772 -13.644 1.00 87.12 85 LYS A CA 1
ATOM 690 C C . LYS A 1 85 ? 11.459 7.150 -13.841 1.00 87.12 85 LYS A C 1
ATOM 692 O O . LYS A 1 85 ? 10.461 7.761 -13.469 1.00 87.12 85 LYS A O 1
ATOM 697 N N . VAL A 1 86 ? 11.393 5.931 -14.385 1.00 86.94 86 VAL A N 1
ATOM 698 C CA . VAL A 1 86 ? 10.119 5.221 -14.594 1.00 86.94 86 VAL A CA 1
ATOM 699 C C . VAL A 1 86 ? 9.404 5.016 -13.263 1.00 86.94 86 VAL A C 1
ATOM 701 O O . VAL A 1 86 ? 8.223 5.323 -13.140 1.00 86.94 86 VAL A O 1
ATOM 704 N N . THR A 1 87 ? 10.105 4.531 -12.239 1.00 85.12 87 THR A N 1
ATOM 705 C CA . THR A 1 87 ? 9.479 4.305 -10.934 1.00 85.12 87 THR A CA 1
ATOM 706 C C . THR A 1 87 ? 9.099 5.600 -10.225 1.00 85.12 87 THR A C 1
ATOM 708 O O . THR A 1 87 ? 8.085 5.610 -9.532 1.00 85.12 87 THR A O 1
ATOM 711 N N . ALA A 1 88 ? 9.864 6.684 -10.376 1.00 84.19 88 ALA A N 1
ATOM 712 C CA . ALA A 1 88 ? 9.512 7.996 -9.838 1.00 84.19 88 ALA A CA 1
ATOM 713 C C . ALA A 1 88 ? 8.234 8.536 -10.498 1.00 84.19 88 ALA A C 1
ATOM 715 O O . ALA A 1 88 ? 7.323 8.959 -9.787 1.00 84.19 88 ALA A O 1
ATOM 716 N N . ALA A 1 89 ? 8.117 8.413 -11.825 1.00 86.19 89 ALA A N 1
ATOM 717 C CA . ALA A 1 89 ? 6.907 8.770 -12.563 1.00 86.19 89 ALA A CA 1
ATOM 718 C C . ALA A 1 89 ? 5.685 7.970 -12.079 1.00 86.19 89 ALA A C 1
ATOM 720 O O . ALA A 1 89 ? 4.635 8.550 -11.812 1.00 86.19 89 ALA A O 1
ATOM 721 N N . LEU A 1 90 ? 5.840 6.656 -11.859 1.00 84.62 90 LEU A N 1
ATOM 722 C CA . LEU A 1 90 ? 4.768 5.806 -11.322 1.00 84.62 90 LEU A CA 1
ATOM 723 C C . LEU A 1 90 ? 4.331 6.200 -9.903 1.00 84.62 90 LEU A C 1
ATOM 725 O O . LEU A 1 90 ? 3.181 5.977 -9.537 1.00 84.62 90 LEU A O 1
ATOM 729 N N . ARG A 1 91 ? 5.227 6.771 -9.088 1.00 77.75 91 ARG A N 1
ATOM 730 C CA . ARG A 1 91 ? 4.887 7.277 -7.747 1.00 77.75 91 ARG A CA 1
ATOM 731 C C . ARG A 1 91 ? 4.205 8.646 -7.796 1.00 77.75 91 ARG A C 1
ATOM 733 O O . ARG A 1 91 ? 3.393 8.943 -6.926 1.00 77.75 91 ARG A O 1
ATOM 740 N N . ALA A 1 92 ? 4.515 9.457 -8.806 1.00 77.06 92 ALA A N 1
ATOM 741 C CA . ALA A 1 92 ? 3.966 10.797 -9.015 1.00 77.06 92 ALA A CA 1
ATOM 742 C C . ALA A 1 92 ? 2.671 10.819 -9.856 1.00 77.06 92 ALA A C 1
ATOM 744 O O . ALA A 1 92 ? 2.192 11.901 -10.206 1.00 77.06 92 ALA A O 1
ATOM 745 N N . GLU A 1 93 ? 2.093 9.650 -10.171 1.00 63.22 93 GLU A N 1
ATOM 746 C CA . GLU A 1 93 ? 0.913 9.464 -11.042 1.00 63.22 93 GLU A CA 1
ATOM 747 C C . GLU A 1 93 ? -0.310 10.299 -10.590 1.00 63.22 93 GLU A C 1
ATOM 749 O O . GLU A 1 93 ? -1.217 10.551 -11.377 1.00 63.22 93 GLU A O 1
ATOM 754 N N . SER A 1 94 ? -0.309 10.801 -9.351 1.00 52.22 94 SER A N 1
ATOM 755 C CA . SER A 1 94 ? -1.334 11.672 -8.774 1.00 52.22 94 SER A CA 1
ATOM 756 C C . SER A 1 94 ? -1.185 13.181 -9.049 1.00 52.22 94 SER A C 1
ATOM 758 O O . SER A 1 94 ? -2.132 13.893 -8.738 1.00 52.22 94 SER A O 1
ATOM 760 N N . ASN A 1 95 ? -0.076 13.691 -9.620 1.00 52.12 95 ASN A N 1
ATOM 761 C CA . ASN A 1 95 ? 0.197 15.148 -9.660 1.00 52.12 95 ASN A CA 1
ATOM 762 C C . ASN A 1 95 ? 1.002 15.693 -10.872 1.00 52.12 95 ASN A C 1
ATOM 764 O O . ASN A 1 95 ? 1.666 16.719 -10.732 1.00 52.12 95 ASN A O 1
ATOM 768 N N . SER A 1 96 ? 0.986 15.079 -12.063 1.00 53.84 96 SER A N 1
ATOM 769 C CA . SER A 1 96 ? 1.820 15.578 -13.179 1.00 53.84 96 SER A CA 1
ATOM 770 C C . SER A 1 96 ? 1.065 15.922 -14.474 1.00 53.84 96 SER A C 1
ATOM 772 O O . SER A 1 96 ? 0.644 15.050 -15.230 1.00 53.84 96 SER A O 1
ATOM 774 N N . ASP A 1 97 ? 1.023 17.224 -14.791 1.00 60.78 97 ASP A N 1
ATOM 775 C CA . ASP A 1 97 ? 0.822 17.764 -16.154 1.00 60.78 97 ASP A CA 1
ATOM 776 C C . ASP A 1 97 ? 2.060 17.534 -17.056 1.00 60.78 97 ASP A C 1
ATOM 778 O O . ASP A 1 97 ? 2.142 18.034 -18.178 1.00 60.78 97 ASP A O 1
ATOM 782 N N . ASP A 1 98 ? 3.056 16.795 -16.559 1.00 81.25 98 ASP A N 1
ATOM 783 C CA . ASP A 1 98 ? 4.314 16.535 -17.245 1.00 81.25 98 ASP A CA 1
ATOM 784 C C . ASP A 1 98 ? 4.157 15.413 -18.280 1.00 81.25 98 ASP A C 1
ATOM 786 O O . ASP A 1 98 ? 3.863 14.257 -17.956 1.00 81.25 98 ASP A O 1
ATOM 790 N N . ILE A 1 99 ? 4.396 15.775 -19.539 1.00 80.38 99 ILE A N 1
ATOM 791 C CA . ILE A 1 99 ? 4.327 14.891 -20.705 1.00 80.38 99 ILE A CA 1
ATOM 792 C C . ILE A 1 99 ? 5.312 13.719 -20.555 1.00 80.38 99 ILE A C 1
ATOM 794 O O . ILE A 1 99 ? 4.991 12.602 -20.967 1.00 80.38 99 ILE A O 1
ATOM 798 N N . GLU A 1 100 ? 6.482 13.929 -19.934 1.00 82.56 100 GLU A N 1
ATOM 799 C CA . GLU A 1 100 ? 7.464 12.854 -19.739 1.00 82.56 100 GLU A CA 1
ATOM 800 C C . GLU A 1 100 ? 6.959 11.814 -18.727 1.00 82.56 100 GLU A C 1
ATOM 802 O O . GLU A 1 100 ? 7.024 10.613 -18.996 1.00 82.56 100 GLU A O 1
ATOM 807 N N . ASN A 1 101 ? 6.366 12.244 -17.609 1.00 83.50 101 ASN A N 1
ATOM 808 C CA . ASN A 1 101 ? 5.804 11.321 -16.617 1.00 83.50 101 ASN A CA 1
ATOM 809 C C . ASN A 1 101 ? 4.637 10.507 -17.188 1.00 83.50 101 ASN A C 1
ATOM 811 O O . ASN A 1 101 ? 4.552 9.300 -16.952 1.00 83.50 101 ASN A O 1
ATOM 815 N N . GLN A 1 102 ? 3.774 11.136 -17.993 1.00 84.38 102 GLN A N 1
ATOM 816 C CA . GLN A 1 102 ? 2.685 10.439 -18.681 1.00 84.38 102 GLN A CA 1
ATOM 817 C C . GLN A 1 102 ? 3.221 9.378 -19.649 1.00 84.38 102 GLN A C 1
ATOM 819 O O . GLN A 1 102 ? 2.757 8.236 -19.614 1.00 84.38 102 GLN A O 1
ATOM 824 N N . PHE A 1 103 ? 4.246 9.719 -20.439 1.00 87.56 103 PHE A N 1
ATOM 825 C CA . PHE A 1 103 ? 4.907 8.774 -21.337 1.00 87.56 103 PHE A CA 1
ATOM 826 C C . PHE A 1 103 ? 5.512 7.587 -20.577 1.00 87.56 103 PHE A C 1
ATOM 828 O O . PHE A 1 103 ? 5.298 6.439 -20.963 1.00 87.56 103 PHE A O 1
ATOM 835 N N . LEU A 1 104 ? 6.245 7.832 -19.485 1.00 86.31 104 LEU A N 1
ATOM 836 C CA . LEU A 1 104 ? 6.885 6.770 -18.699 1.00 86.31 104 LEU A CA 1
ATOM 837 C C . LEU A 1 104 ? 5.850 5.835 -18.054 1.00 86.31 104 LEU A C 1
ATOM 839 O O . LEU A 1 104 ? 6.026 4.613 -18.074 1.00 86.31 104 LEU A O 1
ATOM 843 N N . CYS A 1 105 ? 4.744 6.386 -17.546 1.00 85.75 105 CYS A N 1
ATOM 844 C CA . CYS A 1 105 ? 3.622 5.607 -17.025 1.00 85.75 105 CYS A CA 1
ATOM 845 C C . CYS A 1 105 ? 2.950 4.764 -18.122 1.00 85.75 105 CYS A C 1
ATOM 847 O O . CYS A 1 105 ? 2.647 3.588 -17.898 1.00 85.75 105 CYS A O 1
ATOM 849 N N . GLU A 1 106 ? 2.735 5.324 -19.315 1.00 86.12 106 GLU A N 1
ATOM 850 C CA . GLU A 1 106 ? 2.152 4.601 -20.451 1.00 86.12 106 GLU A CA 1
ATOM 851 C C . GLU A 1 106 ? 3.091 3.501 -20.966 1.00 86.12 106 GLU A C 1
ATOM 853 O O . GLU A 1 106 ? 2.664 2.364 -21.184 1.00 86.12 106 GLU A O 1
ATOM 858 N N . MET A 1 107 ? 4.390 3.796 -21.064 1.00 89.62 107 MET A N 1
ATOM 859 C CA . MET A 1 107 ? 5.425 2.829 -21.424 1.00 89.62 107 MET A CA 1
ATOM 860 C C . MET A 1 107 ? 5.424 1.662 -20.445 1.00 89.62 107 MET A C 1
ATOM 862 O O . MET A 1 107 ? 5.389 0.506 -20.870 1.00 89.62 107 MET A O 1
ATOM 866 N N . PHE A 1 108 ? 5.387 1.946 -19.141 1.00 87.62 108 PHE A N 1
ATOM 867 C CA . PHE A 1 108 ? 5.330 0.906 -18.124 1.00 87.62 108 PHE A CA 1
ATOM 868 C C . PHE A 1 108 ? 4.105 0.003 -18.297 1.00 87.62 108 PHE A C 1
ATOM 870 O O . PHE A 1 108 ? 4.248 -1.215 -18.228 1.00 87.62 108 PHE A O 1
ATOM 877 N N . ARG A 1 109 ? 2.920 0.554 -18.605 1.00 87.31 109 ARG A N 1
ATOM 878 C CA . ARG A 1 109 ? 1.689 -0.230 -18.848 1.00 87.31 109 ARG A CA 1
ATOM 879 C C . ARG A 1 109 ? 1.801 -1.189 -20.039 1.00 87.31 109 ARG A C 1
ATOM 881 O O . ARG A 1 109 ? 1.122 -2.212 -20.043 1.00 87.31 109 ARG A O 1
ATOM 888 N N . HIS A 1 110 ? 2.655 -0.890 -21.018 1.00 87.56 110 HIS A N 1
ATOM 889 C CA . HIS A 1 110 ? 2.896 -1.744 -22.184 1.00 87.56 110 HIS A CA 1
ATOM 890 C C . HIS A 1 110 ? 3.953 -2.842 -21.969 1.00 87.56 110 HIS A C 1
ATOM 892 O O . HIS A 1 110 ? 4.089 -3.728 -22.816 1.00 87.56 110 HIS A O 1
ATOM 898 N N . ILE A 1 111 ? 4.674 -2.820 -20.846 1.00 89.69 111 ILE A N 1
ATOM 899 C CA . ILE A 1 111 ? 5.590 -3.891 -20.433 1.00 89.69 111 ILE A CA 1
ATOM 900 C C . ILE A 1 111 ? 4.782 -5.113 -19.966 1.00 89.69 111 ILE A C 1
ATOM 902 O O . ILE A 1 111 ? 3.686 -4.988 -19.425 1.00 89.69 111 ILE A O 1
ATOM 906 N N . SER A 1 112 ? 5.324 -6.320 -20.152 1.00 87.44 112 SER A N 1
ATOM 907 C CA . SER A 1 112 ? 4.690 -7.543 -19.635 1.00 87.44 112 SER A CA 1
ATOM 908 C C . SER A 1 112 ? 4.592 -7.546 -18.101 1.00 87.44 112 SER A C 1
ATOM 910 O O . SER A 1 112 ? 5.497 -7.074 -17.413 1.00 87.44 112 SER A O 1
ATOM 912 N N . SER A 1 113 ? 3.530 -8.142 -17.549 1.00 85.12 113 SER A N 1
ATOM 913 C CA . SER A 1 113 ? 3.313 -8.209 -16.092 1.00 85.12 113 SER A CA 1
ATOM 914 C C . SER A 1 113 ? 4.486 -8.846 -15.333 1.00 85.12 113 SER A C 1
ATOM 916 O O . SER A 1 113 ? 4.825 -8.389 -14.244 1.00 85.12 113 SER A O 1
ATOM 918 N N . GLU A 1 114 ? 5.150 -9.848 -15.915 1.00 85.81 114 GLU A N 1
ATOM 919 C CA . GLU A 1 114 ? 6.326 -10.480 -15.308 1.00 85.81 114 GLU A CA 1
ATOM 920 C C . GLU A 1 114 ? 7.492 -9.490 -15.153 1.00 85.81 114 GLU A C 1
ATOM 922 O O . GLU A 1 114 ? 8.132 -9.427 -14.102 1.00 85.81 114 GLU A O 1
ATOM 927 N N . VAL A 1 115 ? 7.758 -8.692 -16.191 1.00 86.31 115 VAL A N 1
ATOM 928 C CA . VAL A 1 115 ? 8.847 -7.708 -16.186 1.00 86.31 115 VAL A CA 1
ATOM 929 C C . VAL A 1 115 ? 8.498 -6.506 -15.309 1.00 86.31 115 VAL A C 1
ATOM 931 O O . VAL A 1 115 ? 9.367 -6.032 -14.585 1.00 86.31 115 VAL A O 1
ATOM 934 N N . GLN A 1 116 ? 7.238 -6.057 -15.297 1.00 87.56 116 GLN A N 1
ATOM 935 C CA . GLN A 1 116 ? 6.765 -5.021 -14.371 1.00 87.56 116 GLN A CA 1
ATOM 936 C C . GLN A 1 116 ? 6.982 -5.436 -12.908 1.00 87.56 116 GLN A C 1
ATOM 938 O O . GLN A 1 116 ? 7.515 -4.659 -12.117 1.00 87.56 116 GLN A O 1
ATOM 943 N N . HIS A 1 117 ? 6.608 -6.673 -12.560 1.00 86.19 117 HIS A N 1
ATOM 944 C CA . HIS A 1 117 ? 6.800 -7.218 -11.218 1.00 86.19 117 HIS A CA 1
ATOM 945 C C . HIS A 1 117 ? 8.288 -7.300 -10.851 1.00 86.19 117 HIS A C 1
ATOM 947 O O . HIS A 1 117 ? 8.681 -6.855 -9.774 1.00 86.19 117 HIS A O 1
ATOM 953 N N . LYS A 1 118 ? 9.127 -7.840 -11.749 1.00 85.44 118 LYS A N 1
ATOM 954 C CA . LYS A 1 118 ? 10.584 -7.907 -11.549 1.00 85.44 118 LYS A CA 1
ATOM 955 C C . LYS A 1 118 ? 11.193 -6.520 -11.363 1.00 85.44 118 LYS A C 1
ATOM 957 O O . LYS A 1 118 ? 11.952 -6.340 -10.423 1.00 85.44 118 LYS A O 1
ATOM 962 N N . LEU A 1 119 ? 10.838 -5.552 -12.210 1.00 87.00 119 LEU A N 1
ATOM 963 C CA . LEU A 1 119 ? 11.348 -4.185 -12.119 1.00 87.00 119 LEU A CA 1
ATOM 964 C C . LEU A 1 119 ? 11.037 -3.572 -10.755 1.00 87.00 119 LEU A C 1
ATOM 966 O O . LEU A 1 119 ? 11.960 -3.132 -10.087 1.00 87.00 119 LEU A O 1
ATOM 970 N N . LEU A 1 120 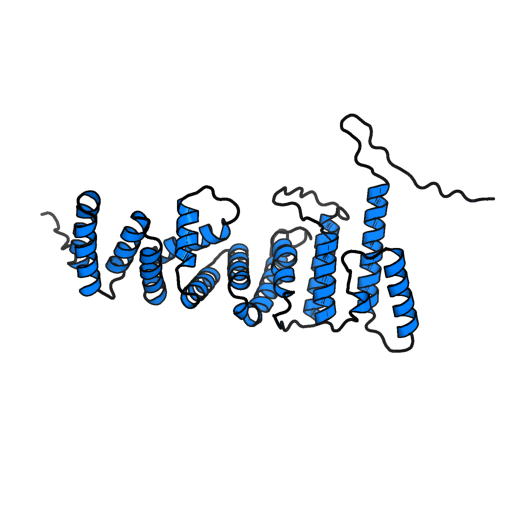? 9.774 -3.592 -10.315 1.00 87.25 120 LEU A N 1
ATOM 971 C CA . LEU A 1 120 ? 9.394 -2.990 -9.033 1.00 87.25 120 LEU A CA 1
ATOM 972 C C . LEU A 1 120 ? 10.086 -3.664 -7.843 1.00 87.25 120 LEU A C 1
ATOM 974 O O . LEU A 1 120 ? 10.518 -2.972 -6.923 1.00 87.25 120 LEU A O 1
ATOM 978 N N . LEU A 1 121 ? 10.217 -4.995 -7.869 1.00 84.69 121 LEU A N 1
ATOM 979 C CA . LEU A 1 121 ? 10.914 -5.733 -6.818 1.00 84.69 121 LEU A CA 1
ATOM 980 C C . LEU A 1 121 ? 12.406 -5.376 -6.786 1.00 84.69 121 LEU A C 1
ATOM 982 O O . LEU A 1 121 ? 12.926 -5.040 -5.727 1.00 84.69 121 LEU A O 1
ATOM 986 N N . PHE A 1 122 ? 13.066 -5.372 -7.947 1.00 83.31 122 PHE A N 1
ATOM 987 C CA . PHE A 1 122 ? 14.475 -5.005 -8.054 1.00 83.31 122 PHE A CA 1
ATOM 988 C C . PHE A 1 122 ? 14.726 -3.562 -7.621 1.00 83.31 122 PHE A C 1
ATOM 990 O O . PHE A 1 122 ? 15.668 -3.318 -6.874 1.00 83.31 122 PHE A O 1
ATOM 997 N N . THR A 1 123 ? 13.887 -2.608 -8.036 1.00 84.56 123 THR A N 1
ATOM 998 C CA . THR A 1 123 ? 14.028 -1.216 -7.595 1.00 84.56 123 THR A CA 1
ATOM 999 C C . THR A 1 123 ? 13.861 -1.103 -6.087 1.00 84.56 123 THR A C 1
ATOM 1001 O O . THR A 1 123 ? 14.671 -0.441 -5.449 1.00 84.56 123 THR A O 1
ATOM 1004 N N . ALA A 1 124 ? 12.873 -1.787 -5.500 1.00 84.69 124 ALA A N 1
ATOM 1005 C CA . ALA A 1 124 ? 12.683 -1.770 -4.055 1.00 84.69 124 ALA A CA 1
ATOM 1006 C C . ALA A 1 124 ? 13.910 -2.324 -3.308 1.00 84.69 124 ALA A C 1
ATOM 1008 O O . ALA A 1 124 ? 14.319 -1.740 -2.310 1.00 84.69 124 ALA A O 1
ATOM 1009 N N . GLU A 1 125 ? 14.526 -3.410 -3.783 1.00 83.12 125 GLU A N 1
ATOM 1010 C CA . GLU A 1 125 ? 15.723 -4.003 -3.161 1.00 83.12 125 GLU A CA 1
ATOM 1011 C C . GLU A 1 125 ? 16.962 -3.093 -3.198 1.00 83.12 125 GLU A C 1
ATOM 1013 O O . GLU A 1 125 ? 17.823 -3.215 -2.330 1.00 83.12 125 GLU A O 1
ATOM 1018 N N . HIS A 1 126 ? 17.044 -2.178 -4.168 1.00 81.31 126 HIS A N 1
ATOM 1019 C CA . HIS A 1 126 ? 18.175 -1.259 -4.337 1.00 81.31 126 HIS A CA 1
ATOM 1020 C C . HIS A 1 126 ? 17.919 0.135 -3.739 1.00 81.31 126 HIS A C 1
ATOM 1022 O O . HIS A 1 126 ? 18.769 1.016 -3.851 1.00 81.31 126 HIS A O 1
ATOM 1028 N N . CYS A 1 127 ? 16.770 0.362 -3.094 1.00 82.50 127 CYS A N 1
ATOM 1029 C CA . CYS A 1 127 ? 16.497 1.627 -2.416 1.00 82.50 127 CYS A CA 1
ATOM 1030 C C . CYS A 1 127 ? 17.285 1.750 -1.106 1.00 82.50 127 CYS A C 1
ATOM 1032 O O . CYS A 1 127 ? 17.127 0.937 -0.197 1.00 82.50 127 CYS A O 1
ATOM 1034 N N . GLU A 1 128 ? 18.068 2.823 -0.981 1.00 81.69 128 GLU A N 1
ATOM 1035 C CA . GLU A 1 128 ? 18.733 3.187 0.278 1.00 81.69 128 GLU A CA 1
ATOM 1036 C C . GLU A 1 128 ? 17.740 3.753 1.305 1.00 81.69 128 GLU A C 1
ATOM 1038 O O . GLU A 1 128 ? 17.851 3.495 2.506 1.00 81.69 128 GLU A O 1
ATOM 1043 N N . ASP A 1 129 ? 16.739 4.504 0.835 1.00 87.88 129 ASP A N 1
ATOM 1044 C CA . ASP A 1 129 ? 15.710 5.084 1.689 1.00 87.88 129 ASP A CA 1
ATOM 1045 C C . ASP A 1 129 ? 14.594 4.073 2.001 1.00 87.88 129 ASP A C 1
ATOM 1047 O O . ASP A 1 129 ? 13.957 3.491 1.117 1.00 87.88 129 ASP A O 1
ATOM 1051 N N . THR A 1 130 ? 14.330 3.882 3.297 1.00 89.75 130 THR A N 1
ATOM 1052 C CA . THR A 1 130 ? 13.352 2.893 3.774 1.00 89.75 130 THR A CA 1
ATOM 1053 C C . THR A 1 130 ? 11.912 3.281 3.433 1.00 89.75 130 THR A C 1
ATOM 1055 O O . THR A 1 130 ? 11.074 2.403 3.215 1.00 89.75 130 THR A O 1
ATOM 1058 N N . MET A 1 131 ? 11.594 4.576 3.369 1.00 90.31 131 MET A N 1
ATOM 1059 C CA . MET A 1 131 ? 10.257 5.040 3.006 1.00 90.31 131 MET A CA 1
ATOM 1060 C C . MET A 1 131 ? 9.985 4.799 1.520 1.00 90.31 131 MET A C 1
ATOM 1062 O O . MET A 1 131 ? 8.929 4.274 1.168 1.00 90.31 131 MET A O 1
ATOM 1066 N N . GLU A 1 132 ? 10.939 5.125 0.650 1.00 87.69 132 GLU A N 1
ATOM 1067 C CA . GLU A 1 132 ? 10.844 4.865 -0.787 1.00 87.69 132 GLU A CA 1
ATOM 1068 C C . GLU A 1 132 ? 10.734 3.362 -1.071 1.00 87.69 132 GLU A C 1
ATOM 1070 O O . GLU A 1 132 ? 9.859 2.953 -1.839 1.00 87.69 132 GLU A O 1
ATOM 1075 N N . HIS A 1 133 ? 11.507 2.531 -0.363 1.00 90.12 133 HIS A N 1
ATOM 1076 C CA . HIS A 1 133 ? 11.348 1.076 -0.389 1.00 90.12 133 HIS A CA 1
ATOM 1077 C C . HIS A 1 133 ? 9.906 0.648 -0.053 1.00 90.12 133 HIS A C 1
ATOM 1079 O O . HIS A 1 133 ? 9.290 -0.127 -0.790 1.00 90.12 133 HIS A O 1
ATOM 1085 N N . CYS A 1 134 ? 9.327 1.184 1.028 1.00 92.06 134 CYS A N 1
ATOM 1086 C CA . CYS A 1 134 ? 7.963 0.849 1.438 1.00 92.06 134 CYS A CA 1
ATOM 1087 C C . CYS A 1 134 ? 6.904 1.306 0.421 1.00 92.06 134 CYS A C 1
ATOM 1089 O O . CYS A 1 134 ? 5.966 0.558 0.145 1.00 92.06 134 CYS A O 1
ATOM 1091 N N . LYS A 1 135 ? 7.051 2.504 -0.163 1.00 90.88 135 LYS A N 1
ATOM 1092 C CA . LYS A 1 135 ? 6.142 3.022 -1.202 1.00 90.88 135 LYS A CA 1
ATOM 1093 C C . LYS A 1 135 ? 6.189 2.177 -2.477 1.00 90.88 135 LYS A C 1
ATOM 1095 O O . LYS A 1 135 ? 5.145 1.907 -3.065 1.00 90.88 135 LYS A O 1
ATOM 1100 N N . LEU A 1 136 ? 7.376 1.734 -2.896 1.00 89.44 136 LEU A N 1
ATOM 1101 C CA . LEU A 1 136 ? 7.539 0.861 -4.062 1.00 89.44 136 LEU A CA 1
ATOM 1102 C C . LEU A 1 136 ? 6.918 -0.516 -3.844 1.00 89.44 136 LEU A C 1
ATOM 1104 O O . LEU A 1 136 ? 6.211 -1.016 -4.719 1.00 89.44 136 LEU A O 1
ATOM 1108 N N . LEU A 1 137 ? 7.134 -1.111 -2.668 1.00 90.56 137 LEU A N 1
ATOM 1109 C CA . LEU A 1 137 ? 6.472 -2.364 -2.319 1.00 90.56 137 LEU A CA 1
ATOM 1110 C C . LEU A 1 137 ? 4.953 -2.195 -2.273 1.00 90.56 137 LEU A C 1
ATOM 1112 O O . LEU A 1 137 ? 4.244 -3.042 -2.805 1.00 90.56 137 LEU A O 1
ATOM 1116 N N . LEU A 1 138 ? 4.441 -1.097 -1.714 1.00 91.50 138 LEU A N 1
ATOM 1117 C CA . LEU A 1 138 ? 3.007 -0.814 -1.728 1.00 91.50 138 LEU A CA 1
ATOM 1118 C C . LEU A 1 138 ? 2.459 -0.716 -3.162 1.00 91.50 138 LEU A C 1
ATOM 1120 O O . LEU A 1 138 ? 1.442 -1.337 -3.462 1.00 91.50 138 LEU A O 1
ATOM 1124 N N . LEU A 1 139 ? 3.151 -0.004 -4.056 1.00 89.69 139 LEU A N 1
ATOM 1125 C CA . LEU A 1 139 ? 2.778 0.096 -5.471 1.00 89.69 139 LEU A CA 1
ATOM 1126 C C . LEU A 1 139 ? 2.754 -1.284 -6.152 1.00 89.69 139 LEU A C 1
ATOM 1128 O O . LEU A 1 139 ? 1.841 -1.584 -6.924 1.00 89.69 139 LEU A O 1
ATOM 1132 N N . LEU A 1 140 ? 3.734 -2.140 -5.843 1.00 89.81 140 LEU A N 1
ATOM 1133 C CA . LEU A 1 140 ? 3.775 -3.524 -6.315 1.00 89.81 140 LEU A CA 1
ATOM 1134 C C . LEU A 1 140 ? 2.547 -4.302 -5.831 1.00 89.81 140 LEU A C 1
ATOM 1136 O O . LEU A 1 140 ? 1.903 -4.971 -6.636 1.00 89.81 140 LEU A O 1
ATOM 1140 N N . LEU A 1 141 ? 2.193 -4.188 -4.549 1.00 90.00 141 LEU A N 1
ATOM 1141 C CA . LEU A 1 141 ? 1.030 -4.868 -3.975 1.00 90.00 141 LEU A CA 1
ATOM 1142 C C . LEU A 1 141 ? -0.293 -4.385 -4.590 1.00 90.00 141 LEU A C 1
ATOM 1144 O O . LEU A 1 141 ? -1.162 -5.203 -4.878 1.00 90.00 141 LEU A O 1
ATOM 1148 N N . GLN A 1 142 ? -0.436 -3.080 -4.833 1.00 88.75 142 GLN A N 1
ATOM 1149 C CA . GLN A 1 142 ? -1.629 -2.496 -5.460 1.00 88.75 142 GLN A CA 1
ATOM 1150 C C . GLN A 1 142 ? -1.825 -2.977 -6.904 1.00 88.75 142 GLN A C 1
ATOM 1152 O O . GLN A 1 142 ? -2.957 -3.161 -7.346 1.00 88.75 142 GLN A O 1
ATOM 1157 N N . ARG A 1 143 ? -0.729 -3.188 -7.646 1.00 86.56 143 ARG A N 1
ATOM 1158 C CA . ARG A 1 143 ? -0.774 -3.620 -9.053 1.00 86.56 143 ARG A CA 1
ATOM 1159 C C . ARG A 1 143 ? -0.823 -5.137 -9.223 1.00 86.56 143 ARG A C 1
ATOM 1161 O O . ARG A 1 143 ? -1.405 -5.612 -10.195 1.00 86.56 143 ARG A O 1
ATOM 1168 N N . PHE A 1 144 ? -0.242 -5.894 -8.293 1.00 87.31 144 PHE A N 1
ATOM 1169 C CA . PHE A 1 144 ? -0.154 -7.354 -8.358 1.00 87.31 144 PHE A CA 1
ATOM 1170 C C . PHE A 1 144 ? -0.713 -7.996 -7.081 1.00 87.31 144 PHE A C 1
ATOM 1172 O O . PHE A 1 144 ? 0.056 -8.342 -6.180 1.00 87.31 144 PHE A O 1
ATOM 1179 N N . PRO A 1 145 ? -2.036 -8.240 -7.005 1.00 85.94 145 PRO A N 1
ATOM 1180 C CA . PRO A 1 145 ? -2.659 -8.816 -5.812 1.00 85.94 145 PRO A CA 1
ATOM 1181 C C . PRO A 1 145 ? -2.079 -10.175 -5.396 1.00 85.94 145 PRO A C 1
ATOM 1183 O O . PRO A 1 145 ? -1.996 -10.487 -4.210 1.00 85.94 145 PRO A O 1
ATOM 1186 N N . THR A 1 146 ? -1.584 -10.965 -6.356 1.00 85.56 146 THR A N 1
ATOM 1187 C CA . THR A 1 146 ? -0.912 -12.251 -6.102 1.00 85.56 146 THR A CA 1
ATOM 1188 C C . THR A 1 146 ? 0.361 -12.119 -5.262 1.00 85.56 146 THR A C 1
ATOM 1190 O O . THR A 1 146 ? 0.804 -13.096 -4.667 1.00 85.56 146 THR A O 1
ATOM 1193 N N . ALA A 1 147 ? 0.969 -10.931 -5.209 1.00 86.69 147 ALA A N 1
ATOM 1194 C CA . ALA A 1 147 ? 2.156 -10.665 -4.405 1.00 86.69 147 ALA A CA 1
ATOM 1195 C C . ALA A 1 147 ? 1.830 -10.349 -2.933 1.00 86.69 147 ALA A C 1
ATOM 1197 O O . ALA A 1 147 ? 2.733 -10.385 -2.093 1.00 86.69 147 ALA A O 1
ATOM 1198 N N . ILE A 1 148 ? 0.563 -10.063 -2.598 1.00 88.56 148 ILE A N 1
ATOM 1199 C CA . ILE A 1 148 ? 0.153 -9.606 -1.261 1.00 88.56 148 ILE A CA 1
ATOM 1200 C C . ILE A 1 148 ? 0.367 -10.685 -0.200 1.00 88.56 148 ILE A C 1
ATOM 1202 O O . ILE A 1 148 ? 0.866 -10.370 0.878 1.00 88.56 148 ILE A O 1
ATOM 1206 N N . SER A 1 149 ? 0.096 -11.956 -0.503 1.00 87.50 149 SER A N 1
ATOM 1207 C CA . SER A 1 149 ? 0.302 -13.050 0.458 1.00 87.50 149 SER A CA 1
ATOM 1208 C C . SER A 1 149 ? 1.763 -13.186 0.900 1.00 87.50 149 SER A C 1
ATOM 1210 O O . SER A 1 149 ? 2.035 -13.491 2.057 1.00 87.50 149 SER A O 1
ATOM 1212 N N . ASN A 1 150 ? 2.708 -12.926 -0.010 1.00 86.38 150 ASN A N 1
ATOM 1213 C CA . ASN A 1 150 ? 4.137 -13.125 0.235 1.00 86.38 150 ASN A CA 1
ATOM 1214 C C . ASN A 1 150 ? 4.821 -11.861 0.774 1.00 86.38 150 ASN A C 1
ATOM 1216 O O . ASN A 1 150 ? 5.657 -11.942 1.675 1.00 86.38 150 ASN A O 1
ATOM 1220 N N . ASN A 1 151 ? 4.478 -10.696 0.218 1.00 89.50 151 ASN A N 1
ATOM 1221 C CA . ASN A 1 151 ? 5.155 -9.431 0.508 1.00 89.50 151 ASN A CA 1
ATOM 1222 C C . ASN A 1 151 ? 4.371 -8.532 1.477 1.00 89.50 151 ASN A C 1
ATOM 1224 O O . ASN A 1 151 ? 4.979 -7.704 2.148 1.00 89.50 151 ASN A O 1
ATOM 1228 N N . GLY A 1 152 ? 3.053 -8.710 1.614 1.00 91.44 152 GLY A N 1
ATOM 1229 C CA . GLY A 1 152 ? 2.200 -7.920 2.511 1.00 91.44 152 GLY A CA 1
ATOM 1230 C C . GLY A 1 152 ? 2.607 -8.019 3.986 1.00 91.44 152 GLY A C 1
ATOM 1231 O O . GLY A 1 152 ? 2.903 -6.985 4.589 1.00 91.44 152 GLY A O 1
ATOM 1232 N N . PRO A 1 153 ? 2.707 -9.229 4.576 1.00 92.31 153 PRO A N 1
ATOM 1233 C CA . PRO A 1 153 ? 3.168 -9.393 5.957 1.00 92.31 153 PRO A CA 1
ATOM 1234 C C . PRO A 1 153 ? 4.571 -8.824 6.200 1.00 92.31 153 PRO A C 1
ATOM 1236 O O . PRO A 1 153 ? 4.811 -8.184 7.222 1.00 92.31 153 PRO A O 1
ATOM 1239 N N . ARG A 1 154 ? 5.483 -8.991 5.232 1.00 92.00 154 ARG A N 1
ATOM 1240 C CA . ARG A 1 154 ? 6.843 -8.434 5.306 1.00 92.00 154 ARG A CA 1
ATOM 1241 C C . ARG A 1 154 ? 6.819 -6.910 5.324 1.00 92.00 154 ARG A C 1
ATOM 1243 O O . ARG A 1 154 ? 7.487 -6.307 6.153 1.00 92.00 154 ARG A O 1
ATOM 1250 N N . LEU A 1 155 ? 6.009 -6.290 4.466 1.00 94.31 155 LEU A N 1
ATOM 1251 C CA . LEU A 1 155 ? 5.866 -4.836 4.426 1.00 94.31 155 LEU A CA 1
ATOM 1252 C C . LEU A 1 155 ? 5.281 -4.285 5.736 1.00 94.31 155 LEU A C 1
ATOM 1254 O O . LEU A 1 155 ? 5.748 -3.259 6.224 1.00 94.31 155 LEU A O 1
ATOM 1258 N N . VAL A 1 156 ? 4.321 -4.988 6.350 1.00 95.50 156 VAL A N 1
ATOM 1259 C CA . VAL A 1 156 ? 3.811 -4.644 7.689 1.00 95.50 156 VAL A CA 1
ATOM 1260 C C . VAL A 1 156 ? 4.943 -4.617 8.722 1.00 95.50 156 VAL A C 1
ATOM 1262 O O . VAL A 1 156 ? 5.058 -3.662 9.494 1.00 95.50 156 VAL A O 1
ATOM 1265 N N . GLU A 1 157 ? 5.788 -5.648 8.747 1.00 94.31 157 GLU A N 1
ATOM 1266 C CA . GLU A 1 157 ? 6.918 -5.727 9.677 1.00 94.31 157 GLU A CA 1
ATOM 1267 C C . GLU A 1 157 ? 7.953 -4.628 9.421 1.00 94.31 157 GLU A C 1
ATOM 1269 O O . GLU A 1 157 ? 8.381 -3.966 10.373 1.00 94.31 157 GLU A O 1
ATOM 1274 N N . THR A 1 158 ? 8.297 -4.387 8.153 1.00 94.25 158 THR A N 1
ATOM 1275 C CA . THR A 1 158 ? 9.220 -3.325 7.744 1.00 94.25 158 THR A CA 1
ATOM 1276 C C . THR A 1 158 ? 8.710 -1.957 8.178 1.00 94.25 158 THR A C 1
ATOM 1278 O O . THR A 1 158 ? 9.455 -1.232 8.829 1.00 94.25 158 THR A O 1
ATOM 1281 N N . LEU A 1 159 ? 7.439 -1.621 7.926 1.00 96.00 159 LEU A N 1
ATOM 1282 C CA . LEU A 1 159 ? 6.848 -0.335 8.323 1.00 96.00 159 LEU A CA 1
ATOM 1283 C C . LEU A 1 159 ? 6.858 -0.134 9.840 1.00 96.00 159 LEU A C 1
ATOM 1285 O O . LEU A 1 159 ? 7.237 0.928 10.328 1.00 96.00 159 LEU A O 1
ATOM 1289 N N . ILE A 1 160 ? 6.487 -1.164 10.602 1.00 94.81 160 ILE A N 1
ATOM 1290 C CA . ILE A 1 160 ? 6.496 -1.113 12.069 1.00 94.81 160 ILE A CA 1
ATOM 1291 C C . ILE A 1 160 ? 7.920 -0.954 12.616 1.00 94.81 160 ILE A C 1
ATOM 1293 O O . ILE A 1 160 ? 8.125 -0.273 13.625 1.00 94.81 160 ILE A O 1
ATOM 1297 N N . SER A 1 161 ? 8.894 -1.625 11.999 1.00 94.56 161 SER A N 1
ATOM 1298 C CA . SER A 1 161 ? 10.300 -1.523 12.382 1.00 94.56 161 SER A CA 1
ATOM 1299 C C . SER A 1 161 ? 10.872 -0.152 12.023 1.00 94.56 161 SER A C 1
ATOM 1301 O O . SER A 1 161 ? 11.490 0.486 12.872 1.00 94.56 161 SER A O 1
ATOM 1303 N N . ALA A 1 162 ? 10.619 0.331 10.808 1.00 93.81 162 ALA A N 1
ATOM 1304 C CA . ALA A 1 162 ? 11.081 1.624 10.319 1.00 93.81 162 ALA A CA 1
ATOM 1305 C C . ALA A 1 162 ? 10.526 2.769 11.171 1.00 93.81 162 ALA A C 1
ATOM 1307 O O . ALA A 1 162 ? 11.287 3.613 11.638 1.00 93.81 162 ALA A O 1
ATOM 1308 N N . GLU A 1 163 ? 9.230 2.727 11.488 1.00 94.25 163 GLU A N 1
ATOM 1309 C CA . GLU A 1 163 ? 8.601 3.692 12.385 1.00 94.25 163 GLU A CA 1
ATOM 1310 C C . GLU A 1 163 ? 9.334 3.764 13.733 1.00 94.25 163 GLU A C 1
ATOM 1312 O O . GLU A 1 163 ? 9.658 4.853 14.192 1.00 94.25 163 GLU A O 1
ATOM 1317 N N . LYS A 1 164 ? 9.663 2.619 14.350 1.00 92.00 164 LYS A N 1
ATOM 1318 C CA . LYS A 1 164 ? 10.342 2.576 15.658 1.00 92.00 164 LYS A CA 1
ATOM 1319 C C . LYS A 1 164 ? 11.699 3.295 15.656 1.00 92.00 164 LYS A C 1
ATOM 1321 O O . LYS A 1 164 ? 12.092 3.826 16.692 1.00 92.00 164 LYS A O 1
ATOM 1326 N N . HIS A 1 165 ? 12.412 3.267 14.533 1.00 91.06 165 HIS A N 1
ATOM 1327 C CA . HIS A 1 165 ? 13.740 3.872 14.393 1.00 91.06 165 HIS A CA 1
ATOM 1328 C C . HIS A 1 165 ? 13.698 5.261 13.743 1.00 91.06 165 HIS A C 1
ATOM 1330 O O . HIS A 1 165 ? 14.727 5.928 13.668 1.00 91.06 165 HIS A O 1
ATOM 1336 N N . SER A 1 166 ? 12.527 5.703 13.282 1.00 90.00 166 SER A N 1
ATOM 1337 C CA . SER A 1 166 ? 12.338 7.041 12.734 1.00 90.00 166 SER A CA 1
ATOM 1338 C C . SER A 1 166 ? 12.336 8.104 13.834 1.00 90.00 166 SER A C 1
ATOM 1340 O O . SER A 1 166 ? 11.912 7.845 14.964 1.00 90.00 166 SER A O 1
ATOM 1342 N N . VAL A 1 167 ? 12.781 9.313 13.485 1.00 85.19 167 VAL A N 1
ATOM 1343 C CA . VAL A 1 167 ? 12.813 10.476 14.391 1.00 85.19 167 VAL A CA 1
ATOM 1344 C C . VAL A 1 167 ? 11.416 10.777 14.943 1.00 85.19 167 VAL A C 1
ATOM 1346 O O . VAL A 1 167 ? 11.257 11.005 16.139 1.00 85.19 167 VAL A O 1
ATOM 1349 N N . ASP A 1 168 ? 10.395 10.664 14.094 1.00 83.25 168 ASP A N 1
ATOM 1350 C CA . ASP A 1 168 ? 9.005 10.960 14.450 1.00 83.25 168 ASP A CA 1
ATOM 1351 C C . ASP A 1 168 ? 8.222 9.731 14.930 1.00 83.25 168 ASP A C 1
ATOM 1353 O O . ASP A 1 168 ? 7.013 9.801 15.139 1.00 83.25 168 ASP A O 1
ATOM 1357 N N . GLY A 1 169 ? 8.890 8.594 15.152 1.00 81.81 169 GLY A N 1
ATOM 1358 C CA . GLY A 1 169 ? 8.243 7.326 15.509 1.00 81.81 169 GLY A CA 1
ATOM 1359 C C . GLY A 1 169 ? 7.468 7.348 16.827 1.00 81.81 169 GLY A C 1
ATOM 1360 O O . GLY A 1 169 ? 6.706 6.430 17.133 1.00 81.81 169 GLY A O 1
ATOM 1361 N N . HIS A 1 170 ? 7.704 8.380 17.632 1.00 84.38 170 HIS A N 1
ATOM 1362 C CA . HIS A 1 170 ? 7.095 8.601 18.938 1.00 84.38 170 HIS A CA 1
ATOM 1363 C C . HIS A 1 170 ? 5.741 9.308 18.785 1.00 84.38 170 HIS A C 1
ATOM 1365 O O . HIS A 1 170 ? 4.881 9.187 19.655 1.00 84.38 170 HIS A O 1
ATOM 1371 N N . TYR A 1 171 ? 5.549 10.026 17.675 1.00 87.00 171 TYR A N 1
ATOM 1372 C CA . TYR A 1 171 ? 4.309 10.706 17.349 1.00 87.00 171 TYR A CA 1
ATOM 1373 C C . TYR A 1 171 ? 3.370 9.749 16.609 1.00 87.00 171 TYR A C 1
ATOM 1375 O O . TYR A 1 171 ? 3.769 9.120 15.625 1.00 87.00 171 TYR A O 1
ATOM 1383 N N . PRO A 1 172 ? 2.099 9.638 17.031 1.00 86.25 172 PRO A N 1
ATOM 1384 C CA . PRO A 1 172 ? 1.136 8.789 16.342 1.00 86.25 172 PRO A CA 1
ATOM 1385 C C . PRO A 1 172 ? 0.878 9.209 14.897 1.00 86.25 172 PRO A C 1
ATOM 1387 O O . PRO A 1 172 ? 0.660 8.350 14.053 1.00 86.25 172 PRO A O 1
ATOM 1390 N N . ILE A 1 173 ? 0.931 10.508 14.597 1.00 88.00 173 ILE A N 1
ATOM 1391 C CA . ILE A 1 173 ? 0.834 11.027 13.231 1.00 88.00 173 ILE A CA 1
ATOM 1392 C C . ILE A 1 173 ? 2.249 11.109 12.661 1.00 88.00 173 ILE A C 1
ATOM 1394 O O . ILE A 1 173 ? 2.978 12.057 12.931 1.00 88.00 173 ILE A O 1
ATOM 1398 N N . ASN A 1 174 ? 2.633 10.099 11.888 1.00 90.50 174 ASN A N 1
ATOM 1399 C CA . ASN A 1 174 ? 3.890 10.068 11.148 1.00 90.50 174 ASN A CA 1
ATOM 1400 C C . ASN A 1 174 ? 3.681 9.404 9.780 1.00 90.50 174 ASN A C 1
ATOM 1402 O O . ASN A 1 174 ? 2.678 8.720 9.550 1.00 90.50 174 ASN A O 1
ATOM 1406 N N . SER A 1 175 ? 4.633 9.599 8.872 1.00 90.50 175 SER A N 1
ATOM 1407 C CA . SER A 1 175 ? 4.560 9.128 7.486 1.00 90.50 175 SER A CA 1
ATOM 1408 C C . SER A 1 175 ? 4.486 7.600 7.370 1.00 90.50 175 SER A C 1
ATOM 1410 O O . SER A 1 175 ? 3.684 7.091 6.587 1.00 90.50 175 SER A O 1
ATOM 1412 N N . TYR A 1 176 ? 5.234 6.857 8.194 1.00 93.69 176 TYR A N 1
ATOM 1413 C CA . TYR A 1 176 ? 5.209 5.388 8.193 1.00 93.69 176 TYR A CA 1
ATOM 1414 C C . TYR A 1 176 ? 3.864 4.840 8.667 1.00 93.69 176 TYR A C 1
ATOM 1416 O O . TYR A 1 176 ? 3.298 3.940 8.044 1.00 93.69 176 TYR A O 1
ATOM 1424 N N . ARG A 1 177 ? 3.321 5.393 9.758 1.00 93.94 177 ARG A N 1
ATOM 1425 C CA . ARG A 1 177 ? 2.023 4.974 10.289 1.00 93.94 177 ARG A CA 1
ATOM 1426 C C . ARG A 1 177 ? 0.887 5.373 9.361 1.00 93.94 177 ARG A C 1
ATOM 1428 O O . ARG A 1 177 ? -0.042 4.590 9.199 1.00 93.94 177 ARG A O 1
ATOM 1435 N N . ARG A 1 178 ? 0.978 6.534 8.714 1.00 92.38 178 ARG A N 1
ATOM 1436 C CA . ARG A 1 178 ? 0.020 6.943 7.687 1.00 92.38 178 ARG A CA 1
ATOM 1437 C C . ARG A 1 178 ? -0.004 5.943 6.531 1.00 92.38 178 ARG A C 1
ATOM 1439 O O . ARG A 1 178 ? -1.079 5.437 6.235 1.00 92.38 178 ARG A O 1
ATOM 1446 N N . LEU A 1 179 ? 1.157 5.597 5.968 1.00 93.56 179 LEU A N 1
ATOM 1447 C CA . LEU A 1 179 ? 1.275 4.612 4.884 1.00 93.56 179 LEU A CA 1
ATOM 1448 C C . LEU A 1 179 ? 0.730 3.233 5.301 1.00 93.56 179 LEU A C 1
ATOM 1450 O O . LEU A 1 179 ? 0.006 2.573 4.557 1.00 93.56 179 LEU A O 1
ATOM 1454 N N . LEU A 1 180 ? 1.025 2.811 6.534 1.00 95.25 180 LEU A N 1
ATOM 1455 C CA . LEU A 1 180 ? 0.514 1.563 7.101 1.00 95.25 180 LEU A CA 1
ATOM 1456 C C . LEU A 1 180 ? -1.017 1.568 7.221 1.00 95.25 180 LEU A C 1
ATOM 1458 O O . LEU A 1 180 ? -1.674 0.632 6.774 1.00 95.25 180 LEU A O 1
ATOM 1462 N N . VAL A 1 181 ? -1.581 2.592 7.860 1.00 94.75 181 VAL A N 1
ATOM 1463 C CA . VAL A 1 181 ? -2.991 2.616 8.267 1.00 94.75 181 VAL A CA 1
ATOM 1464 C C . VAL A 1 181 ? -3.917 3.046 7.133 1.00 94.75 181 VAL A C 1
ATOM 1466 O O . VAL A 1 181 ? -5.008 2.498 7.010 1.00 94.75 181 VAL A O 1
ATOM 1469 N N . CYS A 1 182 ? -3.504 4.009 6.310 1.00 92.56 182 CYS A N 1
ATOM 1470 C CA . CYS A 1 182 ? -4.347 4.577 5.259 1.00 92.56 182 CYS A CA 1
ATOM 1471 C C . CYS A 1 182 ? -4.250 3.829 3.930 1.00 92.56 182 CYS A C 1
ATOM 1473 O O . CYS A 1 182 ? -5.226 3.854 3.186 1.00 92.56 182 CYS A O 1
ATOM 1475 N N . ASP A 1 183 ? -3.122 3.171 3.646 1.00 92.25 183 ASP A N 1
ATOM 1476 C CA . ASP A 1 183 ? -2.887 2.573 2.330 1.00 92.25 183 ASP A CA 1
ATOM 1477 C C . ASP A 1 183 ? -2.710 1.054 2.408 1.00 92.25 183 ASP A C 1
ATOM 1479 O O . ASP A 1 183 ? -3.410 0.312 1.716 1.00 92.25 183 ASP A O 1
ATOM 1483 N N . LEU A 1 184 ? -1.827 0.563 3.286 1.00 94.25 184 LEU A N 1
ATOM 1484 C CA . LEU A 1 184 ? -1.556 -0.871 3.369 1.00 94.25 184 LEU A CA 1
ATOM 1485 C C . LEU A 1 184 ? -2.711 -1.654 4.003 1.00 94.25 184 LEU A C 1
ATOM 1487 O O . LEU A 1 184 ? -3.172 -2.619 3.405 1.00 94.25 184 LEU A O 1
ATOM 1491 N N . LEU A 1 185 ? -3.200 -1.274 5.190 1.00 93.94 185 LEU A N 1
ATOM 1492 C CA . LEU A 1 185 ? -4.277 -2.023 5.857 1.00 93.94 185 LEU A CA 1
ATOM 1493 C C . LEU A 1 185 ? -5.555 -2.144 5.002 1.00 93.94 185 LEU A C 1
ATOM 1495 O O . LEU A 1 185 ? -6.080 -3.255 4.918 1.00 93.94 185 LEU A O 1
ATOM 1499 N N . PRO A 1 186 ? -6.036 -1.086 4.318 1.00 91.62 186 PRO A N 1
ATOM 1500 C CA . PRO A 1 186 ? -7.171 -1.213 3.405 1.00 91.62 186 PRO A CA 1
ATOM 1501 C C . PRO A 1 186 ? -6.892 -2.152 2.230 1.00 91.62 186 PRO A C 1
ATOM 1503 O O . PRO A 1 186 ? -7.758 -2.945 1.871 1.00 91.62 186 PRO A O 1
ATOM 1506 N N . LEU A 1 187 ? -5.676 -2.125 1.670 1.00 91.25 187 LEU A N 1
ATOM 1507 C CA . LEU A 1 187 ? -5.272 -3.047 0.605 1.00 91.25 187 LEU A CA 1
ATOM 1508 C C . LEU A 1 187 ? -5.284 -4.509 1.078 1.00 91.25 187 LEU A C 1
ATOM 1510 O O . LEU A 1 187 ? -5.730 -5.395 0.351 1.00 91.25 187 LEU A O 1
ATOM 1514 N N . LEU A 1 188 ? -4.826 -4.756 2.308 1.00 90.75 188 LEU A N 1
ATOM 1515 C CA . LEU A 1 188 ? -4.841 -6.080 2.932 1.00 90.75 188 LEU A CA 1
ATOM 1516 C C . LEU A 1 188 ? -6.265 -6.576 3.241 1.00 90.75 188 LEU A C 1
ATOM 1518 O O . LEU A 1 188 ? -6.481 -7.780 3.332 1.00 90.75 188 LEU A O 1
ATOM 1522 N N . SER A 1 189 ? -7.233 -5.669 3.382 1.00 86.69 189 SER A N 1
ATOM 1523 C CA . SER A 1 189 ? -8.634 -5.999 3.659 1.00 86.69 189 SER A CA 1
ATOM 1524 C C . SER A 1 189 ? -9.430 -6.473 2.436 1.00 86.69 189 SER A C 1
ATOM 1526 O O . SER A 1 189 ? -10.614 -6.778 2.579 1.00 86.69 189 SER A O 1
ATOM 1528 N N . SER A 1 190 ? -8.831 -6.517 1.244 1.00 83.31 190 SER A N 1
ATOM 1529 C CA . SER A 1 190 ? -9.525 -6.965 0.032 1.00 83.31 190 SER A CA 1
ATOM 1530 C C . SER A 1 190 ? -9.984 -8.428 0.147 1.00 83.31 190 SER A C 1
ATOM 1532 O O . SER A 1 190 ? -9.200 -9.298 0.530 1.00 83.31 190 SER A O 1
ATOM 1534 N N . GLU A 1 191 ? -11.250 -8.699 -0.197 1.00 65.38 191 GLU A N 1
ATOM 1535 C CA . GLU A 1 191 ? -11.949 -9.975 0.061 1.00 65.38 191 GLU A CA 1
ATOM 1536 C C . GLU A 1 191 ? -11.274 -11.208 -0.573 1.00 65.38 191 GLU A C 1
ATOM 1538 O O . GLU A 1 191 ? -11.396 -12.320 -0.057 1.00 65.38 191 GLU A O 1
ATOM 1543 N N . ASP A 1 192 ? -10.507 -11.018 -1.647 1.00 68.38 192 ASP A N 1
ATOM 1544 C CA . ASP A 1 192 ? -9.866 -12.102 -2.402 1.00 68.38 192 ASP A CA 1
ATOM 1545 C C . ASP A 1 192 ? -8.524 -12.578 -1.811 1.00 68.38 192 ASP A C 1
ATOM 1547 O O . ASP A 1 192 ? -7.863 -13.456 -2.375 1.00 68.38 192 ASP A O 1
ATOM 1551 N N . ILE A 1 193 ? -8.083 -12.011 -0.682 1.00 74.88 193 ILE A N 1
ATOM 1552 C CA . ILE A 1 193 ? -6.718 -12.191 -0.182 1.00 74.88 193 ILE A CA 1
ATOM 1553 C C . ILE A 1 193 ? -6.716 -12.874 1.183 1.00 74.88 193 ILE A C 1
ATOM 1555 O O . ILE A 1 193 ? -7.205 -12.354 2.183 1.00 74.88 193 ILE A O 1
ATOM 1559 N N . LYS A 1 194 ? -6.067 -14.040 1.253 1.00 74.56 194 LYS A N 1
ATOM 1560 C CA . LYS A 1 194 ? -5.749 -14.693 2.527 1.00 74.56 194 LYS A CA 1
ATOM 1561 C C . LYS A 1 194 ? -4.387 -14.226 3.012 1.00 74.56 194 LYS A C 1
ATOM 1563 O O . LYS A 1 194 ? -3.380 -14.449 2.341 1.00 74.56 194 LYS A O 1
ATOM 1568 N N . ILE A 1 195 ? -4.363 -13.596 4.180 1.00 81.31 195 ILE A N 1
ATOM 1569 C CA . ILE A 1 195 ? -3.141 -13.084 4.796 1.00 81.31 195 ILE A CA 1
ATOM 1570 C C . ILE A 1 195 ? -2.946 -13.784 6.131 1.00 81.31 195 ILE A C 1
ATOM 1572 O O . ILE A 1 195 ? -3.828 -13.783 6.984 1.00 81.31 195 ILE A O 1
ATOM 1576 N N . GLU A 1 196 ? -1.763 -14.351 6.327 1.00 82.44 196 GLU A N 1
ATOM 1577 C CA . GLU A 1 196 ? -1.397 -15.006 7.577 1.00 82.44 196 GLU A CA 1
ATOM 1578 C C . GLU A 1 196 ? -0.661 -14.015 8.487 1.00 82.44 196 GLU A C 1
ATOM 1580 O O . GLU A 1 196 ? 0.561 -13.876 8.442 1.00 82.44 196 GLU A O 1
ATOM 1585 N N . LEU A 1 197 ? -1.416 -13.294 9.323 1.00 88.62 197 LEU A N 1
ATOM 1586 C CA . LEU A 1 197 ? -0.866 -12.468 10.401 1.00 88.62 197 LEU A CA 1
ATOM 1587 C C . LEU A 1 197 ? -1.132 -13.124 11.756 1.00 88.62 197 LEU A C 1
ATOM 1589 O O . LEU A 1 197 ? -2.236 -13.577 12.047 1.00 88.62 197 LEU A O 1
ATOM 1593 N N . SER A 1 198 ? -0.126 -13.129 12.634 1.00 93.25 198 SER A N 1
ATOM 1594 C CA .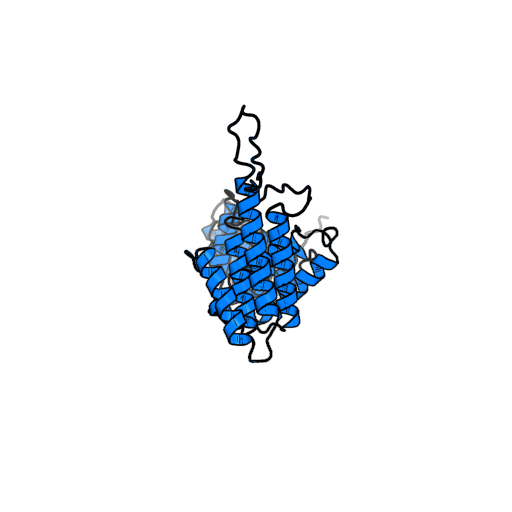 SER A 1 198 ? -0.318 -13.607 14.008 1.00 93.25 198 SER A CA 1
ATOM 1595 C C . SER A 1 198 ? -1.298 -12.715 14.780 1.00 93.25 198 SER A C 1
ATOM 1597 O O . SER A 1 198 ? -1.306 -11.493 14.608 1.00 93.25 198 SER A O 1
ATOM 1599 N N . SER A 1 199 ? -2.050 -13.287 15.728 1.00 92.38 199 SER A N 1
ATOM 1600 C CA . SER A 1 199 ? -2.982 -12.520 16.572 1.00 92.38 199 SER A CA 1
ATOM 1601 C C . SER A 1 199 ? -2.289 -11.360 17.296 1.00 92.38 199 SER A C 1
ATOM 1603 O O . SER A 1 199 ? -2.842 -10.271 17.409 1.00 92.38 199 SER A O 1
ATOM 1605 N N . LYS A 1 200 ? -1.038 -11.551 17.739 1.00 94.19 200 LYS A N 1
ATOM 1606 C CA . LYS A 1 200 ? -0.232 -10.491 18.368 1.00 94.19 200 LYS A CA 1
ATOM 1607 C C . LYS A 1 200 ? 0.007 -9.311 17.421 1.00 94.19 200 LYS A C 1
ATOM 1609 O O . LYS A 1 200 ? -0.044 -8.165 17.864 1.00 94.19 200 LYS A O 1
ATOM 1614 N N . MET A 1 201 ? 0.274 -9.588 16.144 1.00 95.38 201 MET A N 1
ATOM 1615 C CA . MET A 1 201 ? 0.461 -8.547 15.136 1.00 95.38 201 MET A CA 1
ATOM 1616 C C . MET A 1 201 ? -0.854 -7.821 14.848 1.00 95.38 201 MET A C 1
ATOM 1618 O O . MET A 1 201 ? -0.877 -6.596 14.864 1.00 95.38 201 MET A O 1
ATOM 1622 N N . LEU A 1 202 ? -1.952 -8.560 14.687 1.00 95.25 202 LEU A N 1
ATOM 1623 C CA . LEU A 1 202 ? -3.290 -8.005 14.467 1.00 95.25 202 LEU A CA 1
ATOM 1624 C C . LEU A 1 202 ? -3.696 -7.020 15.575 1.00 95.25 202 LEU A C 1
ATOM 1626 O O . LEU A 1 202 ? -4.067 -5.884 15.291 1.00 95.25 202 LEU A O 1
ATOM 1630 N N . TYR A 1 203 ? -3.512 -7.393 16.844 1.00 95.31 203 TYR A N 1
ATOM 1631 C CA . TYR A 1 203 ? -3.755 -6.483 17.968 1.00 95.31 203 TYR A CA 1
ATOM 1632 C C . TYR A 1 203 ? -2.867 -5.233 17.927 1.00 95.31 203 TYR A C 1
ATOM 1634 O O . TYR A 1 203 ? -3.339 -4.125 18.178 1.00 95.31 203 TYR A O 1
ATOM 1642 N N . LYS A 1 204 ? -1.582 -5.389 17.591 1.00 95.88 204 LYS A N 1
ATOM 1643 C CA . LYS A 1 204 ? -0.645 -4.264 17.470 1.00 95.88 204 LYS A CA 1
ATOM 1644 C C . LYS A 1 204 ? -1.057 -3.293 16.360 1.00 95.88 204 LYS A C 1
ATOM 1646 O O . LYS A 1 204 ? -0.963 -2.083 16.558 1.00 95.88 204 LYS A O 1
ATOM 1651 N N . LEU A 1 205 ? -1.512 -3.814 15.222 1.00 96.69 205 LEU A N 1
ATOM 1652 C CA . LEU A 1 205 ? -2.020 -3.022 14.103 1.00 96.69 205 LEU A CA 1
ATOM 1653 C C . LEU A 1 205 ? -3.276 -2.249 14.496 1.00 96.69 205 LEU A C 1
ATOM 1655 O O . LEU A 1 205 ? -3.339 -1.046 14.254 1.00 96.69 205 LEU A O 1
ATOM 1659 N N . LEU A 1 206 ? -4.218 -2.910 15.176 1.00 96.31 206 LEU A N 1
ATOM 1660 C CA . LEU A 1 206 ? -5.441 -2.271 15.653 1.00 96.31 206 LEU A CA 1
ATOM 1661 C C . LEU A 1 206 ? -5.121 -1.112 16.602 1.00 96.31 206 LEU A C 1
ATOM 1663 O O . LEU A 1 206 ? -5.596 -0.003 16.391 1.00 96.31 206 LEU A O 1
ATOM 1667 N N . HIS A 1 207 ? -4.248 -1.322 17.591 1.00 95.44 207 HIS A N 1
ATOM 1668 C CA . HIS A 1 207 ? -3.823 -0.249 18.495 1.00 95.44 207 HIS A CA 1
ATOM 1669 C C . HIS A 1 207 ? -3.196 0.939 17.755 1.00 95.44 207 HIS A C 1
ATOM 1671 O O . HIS A 1 207 ? -3.553 2.080 18.036 1.00 95.44 207 HIS A O 1
ATOM 1677 N N . LYS A 1 208 ? -2.297 0.685 16.794 1.00 95.31 208 LYS A N 1
ATOM 1678 C CA . LYS A 1 208 ? -1.665 1.750 16.001 1.00 95.31 208 LYS A CA 1
ATOM 1679 C C . LYS A 1 208 ? -2.677 2.526 15.163 1.00 95.31 208 LYS A C 1
ATOM 1681 O O . LYS A 1 208 ? -2.578 3.749 15.111 1.00 95.31 208 LYS A O 1
ATOM 1686 N N . ALA A 1 209 ? -3.637 1.841 14.543 1.00 96.19 209 ALA A N 1
ATOM 1687 C CA . ALA A 1 209 ? -4.696 2.475 13.765 1.00 96.19 209 ALA A CA 1
ATOM 1688 C C . ALA A 1 209 ? -5.594 3.352 14.644 1.00 96.19 209 ALA A C 1
ATOM 1690 O O . ALA A 1 209 ? -5.831 4.510 14.308 1.00 96.19 209 ALA A O 1
ATOM 1691 N N . ILE A 1 210 ? -6.029 2.838 15.799 1.00 95.38 210 ILE A N 1
ATOM 1692 C CA . ILE A 1 210 ? -6.831 3.596 16.767 1.00 95.38 210 ILE A CA 1
ATOM 1693 C C . ILE A 1 210 ? -6.078 4.855 17.206 1.00 95.38 210 ILE A C 1
ATOM 1695 O O . ILE A 1 210 ? -6.615 5.954 17.119 1.00 95.38 210 ILE A O 1
ATOM 1699 N N . GLU A 1 211 ? -4.822 4.713 17.627 1.00 94.00 211 GLU A N 1
ATOM 1700 C CA . GLU A 1 211 ? -4.007 5.842 18.077 1.00 94.00 211 GLU A CA 1
ATOM 1701 C C . GLU A 1 211 ? -3.814 6.886 16.963 1.00 94.00 211 GLU A C 1
ATOM 1703 O O . GLU A 1 211 ? -3.999 8.077 17.198 1.00 94.00 211 GLU A O 1
ATOM 1708 N N . PHE A 1 212 ? -3.520 6.447 15.733 1.00 94.12 212 PHE A N 1
ATOM 1709 C CA . PHE A 1 212 ? -3.382 7.325 14.568 1.00 94.12 212 PHE A CA 1
ATOM 1710 C C . PHE A 1 212 ? -4.652 8.144 14.307 1.00 94.12 212 PHE A C 1
ATOM 1712 O O . PHE A 1 212 ? -4.592 9.373 14.250 1.00 94.12 212 PHE A O 1
ATOM 1719 N N . TYR A 1 213 ? -5.806 7.480 14.177 1.00 93.31 213 TYR A N 1
ATOM 1720 C CA . TYR A 1 213 ? -7.060 8.151 13.831 1.00 93.31 213 TYR A CA 1
ATOM 1721 C C . TYR A 1 213 ? -7.576 9.056 14.953 1.00 93.31 213 TYR A C 1
ATOM 1723 O O . TYR A 1 213 ? -8.115 10.118 14.657 1.00 93.31 213 TYR A O 1
ATOM 1731 N N . LEU A 1 214 ? -7.386 8.694 16.227 1.00 92.06 214 LEU A N 1
ATOM 1732 C CA . LEU A 1 214 ? -7.778 9.559 17.345 1.00 92.06 214 LEU A CA 1
ATOM 1733 C C . LEU A 1 214 ? -6.949 10.846 17.379 1.00 92.06 214 LEU A C 1
ATOM 1735 O O . LEU A 1 214 ? -7.515 11.930 17.511 1.00 92.06 214 LEU A O 1
ATOM 1739 N N . TYR A 1 215 ? -5.627 10.751 17.206 1.00 90.19 215 TYR A N 1
ATOM 1740 C CA . TYR A 1 215 ? -4.784 11.945 17.108 1.00 90.19 215 TYR A CA 1
ATOM 1741 C C . TYR A 1 215 ? -5.148 12.787 15.882 1.00 90.19 215 TYR A C 1
ATOM 1743 O O . TYR A 1 215 ? -5.231 14.007 15.996 1.00 90.19 215 TYR A O 1
ATOM 1751 N N . TYR A 1 216 ? -5.428 12.147 14.741 1.00 88.12 216 TYR A N 1
ATOM 1752 C CA . TYR A 1 216 ? -5.875 12.836 13.529 1.00 88.12 216 TYR A CA 1
ATOM 1753 C C . TYR A 1 216 ? -7.194 13.604 13.733 1.00 88.12 216 TYR A C 1
ATOM 1755 O O . TYR A 1 216 ? -7.363 14.703 13.217 1.00 88.12 216 TYR A O 1
ATOM 1763 N N . LEU A 1 217 ? -8.112 13.048 14.527 1.00 87.38 217 LEU A N 1
ATOM 1764 C CA . LEU A 1 217 ? -9.396 13.651 14.900 1.00 87.38 217 LEU A CA 1
ATOM 1765 C C . LEU A 1 217 ? -9.293 14.740 15.985 1.00 87.38 217 LEU A C 1
ATOM 1767 O O . LEU A 1 217 ? -10.316 15.246 16.437 1.00 87.38 217 LEU A O 1
ATOM 1771 N N . GLY A 1 218 ? -8.086 15.102 16.429 1.00 79.69 218 GLY A N 1
ATOM 1772 C CA . GLY A 1 218 ? -7.887 16.172 17.410 1.00 79.69 218 GLY A CA 1
ATOM 1773 C C . GLY A 1 218 ? -8.039 15.747 18.873 1.00 79.69 218 GLY A C 1
ATOM 1774 O O . GLY A 1 218 ? -8.076 16.606 19.750 1.00 79.69 218 GLY A O 1
ATOM 1775 N N . PHE A 1 219 ? -8.072 14.443 19.177 1.00 73.75 219 PHE A N 1
ATOM 1776 C CA . PHE A 1 219 ? -8.010 13.966 20.569 1.00 73.75 219 PHE A CA 1
ATOM 1777 C C . PHE A 1 219 ? -6.627 14.145 21.216 1.00 73.75 219 PHE A C 1
ATOM 1779 O O . PHE A 1 219 ? -6.496 13.989 22.429 1.00 73.75 219 PHE A O 1
ATOM 1786 N N . GLY A 1 220 ? -5.593 14.454 20.427 1.00 62.88 220 GLY A N 1
ATOM 1787 C CA . GLY A 1 220 ? -4.240 14.717 20.907 1.00 62.88 220 GLY A CA 1
ATOM 1788 C C . GLY A 1 220 ? -3.783 16.139 20.598 1.00 62.88 220 GLY A C 1
ATOM 1789 O O . GLY A 1 220 ? -4.133 16.714 19.571 1.00 62.88 220 GLY A O 1
ATOM 1790 N N . SER A 1 221 ? -2.943 16.698 21.464 1.00 52.50 221 SER A N 1
ATOM 1791 C CA . SER A 1 221 ? -2.223 17.948 21.219 1.00 52.50 221 SER A CA 1
ATOM 1792 C C . SER A 1 221 ? -1.000 17.664 20.339 1.00 52.50 221 SER A C 1
ATOM 1794 O O . SER A 1 221 ? 0.081 17.376 20.847 1.00 52.50 221 SER A O 1
ATOM 1796 N N . SER A 1 222 ? -1.162 17.708 19.014 1.00 50.00 222 SER A N 1
ATOM 1797 C CA . SER A 1 222 ? -0.036 17.652 18.072 1.00 50.00 222 SER A CA 1
ATOM 1798 C C . SER A 1 222 ? -0.061 18.858 17.122 1.00 50.00 222 SER A C 1
ATOM 1800 O O . SER A 1 222 ? -1.128 19.184 16.603 1.00 50.00 222 SER A O 1
ATOM 1802 N N . PRO A 1 223 ? 1.080 19.531 16.882 1.00 46.19 223 PRO A N 1
ATOM 1803 C CA . PRO A 1 223 ? 1.166 20.751 16.074 1.00 46.19 223 PRO A CA 1
ATOM 1804 C C . PRO A 1 223 ? 1.171 20.514 14.552 1.00 46.19 223 PRO A C 1
ATOM 1806 O O . PRO A 1 223 ? 1.439 21.442 13.794 1.00 46.19 223 PRO A O 1
ATOM 1809 N N . VAL A 1 224 ? 0.897 19.300 14.071 1.00 49.12 224 VAL A N 1
ATOM 1810 C CA . VAL A 1 224 ? 1.079 18.957 12.653 1.00 49.12 224 VAL A CA 1
ATOM 1811 C C . VAL A 1 224 ? -0.226 19.138 11.873 1.00 49.12 224 VAL A C 1
ATOM 1813 O O . VAL A 1 224 ? -0.997 18.201 11.677 1.00 49.12 224 VAL A O 1
ATOM 1816 N N . GLN A 1 225 ? -0.462 20.370 11.419 1.00 46.09 225 GLN A N 1
ATOM 1817 C CA . GLN A 1 225 ? -1.322 20.664 10.270 1.00 46.09 225 GLN A CA 1
ATOM 1818 C C . GLN A 1 225 ? -0.517 20.431 8.983 1.00 46.09 225 GLN A C 1
ATOM 1820 O O . GLN A 1 225 ? -0.149 21.388 8.307 1.00 46.09 225 GLN A O 1
ATOM 1825 N N . ASP A 1 226 ? -0.206 19.177 8.647 1.00 44.53 226 ASP A N 1
ATOM 1826 C CA . ASP A 1 226 ? 0.282 18.897 7.294 1.00 44.53 226 ASP A CA 1
ATOM 1827 C C . ASP A 1 226 ? -0.921 18.810 6.356 1.00 44.53 226 ASP A C 1
ATOM 1829 O O . ASP A 1 226 ? -1.721 17.874 6.399 1.00 44.53 226 ASP A O 1
ATOM 1833 N N . ASN A 1 227 ? -1.052 19.835 5.516 1.00 48.25 227 ASN A N 1
ATOM 1834 C CA . ASN A 1 227 ? -2.099 20.005 4.508 1.00 48.25 227 ASN A CA 1
ATOM 1835 C C . ASN A 1 227 ? -2.008 18.997 3.341 1.00 48.25 227 ASN A C 1
ATOM 1837 O O . ASN A 1 227 ? -2.735 19.127 2.357 1.00 48.25 227 ASN A O 1
ATOM 1841 N N . GLU A 1 228 ? -1.155 17.978 3.410 1.00 51.88 228 GLU A N 1
ATOM 1842 C CA . GLU A 1 228 ? -0.913 17.058 2.297 1.00 51.88 228 GLU A CA 1
ATOM 1843 C C . GLU A 1 228 ? -1.920 15.895 2.271 1.00 51.88 228 GLU A C 1
ATOM 1845 O O . GLU A 1 228 ? -1.554 14.729 2.358 1.00 51.88 228 GLU A O 1
ATOM 1850 N N . LEU A 1 229 ? -3.207 16.210 2.096 1.00 57.09 229 LEU A N 1
ATOM 1851 C CA . LEU A 1 229 ? -4.379 15.320 1.958 1.00 57.09 229 LEU A CA 1
ATOM 1852 C C . LEU A 1 229 ? -5.135 15.065 3.271 1.00 57.09 229 LEU A C 1
ATOM 1854 O O . LEU A 1 229 ? -4.761 14.258 4.126 1.00 57.09 229 LEU A O 1
ATOM 1858 N N . LYS A 1 230 ? -6.285 15.730 3.369 1.00 76.81 230 LYS A N 1
ATOM 1859 C CA . LYS A 1 230 ? -7.317 15.484 4.372 1.00 76.81 230 LYS A CA 1
ATOM 1860 C C . LYS A 1 230 ? -7.838 14.049 4.234 1.00 76.81 230 LYS A C 1
ATOM 1862 O O . LYS A 1 230 ? -8.197 13.610 3.145 1.00 76.81 230 LYS A O 1
ATOM 1867 N N . ILE A 1 231 ? -7.899 13.315 5.339 1.00 84.25 231 ILE A N 1
ATOM 1868 C CA . ILE A 1 231 ? -8.520 11.996 5.382 1.00 84.25 231 ILE A CA 1
ATOM 1869 C C . ILE A 1 231 ? -10.029 12.211 5.418 1.00 84.25 231 ILE A C 1
ATOM 1871 O O . ILE A 1 231 ? -10.580 12.671 6.417 1.00 84.25 231 ILE A O 1
ATOM 1875 N N . GLU A 1 232 ? -10.695 11.862 4.324 1.00 84.19 232 GLU A N 1
ATOM 1876 C CA . GLU A 1 232 ? -12.153 11.788 4.281 1.00 84.19 232 GLU A CA 1
ATOM 1877 C C . GLU A 1 232 ? -12.658 10.646 5.171 1.00 84.19 232 GLU A C 1
ATOM 1879 O O . GLU A 1 232 ? -12.068 9.562 5.196 1.00 84.19 232 GLU A O 1
ATOM 1884 N N . GLU A 1 233 ? -13.728 10.920 5.921 1.00 87.62 233 GLU A N 1
ATOM 1885 C CA . GLU A 1 233 ? -14.423 9.972 6.804 1.00 87.62 233 GLU A CA 1
ATOM 1886 C C . GLU A 1 233 ? -13.495 9.100 7.688 1.00 87.62 233 GLU A C 1
ATOM 1888 O O . GLU A 1 233 ? -13.517 7.867 7.615 1.00 87.62 233 GLU A O 1
ATOM 1893 N N . PRO A 1 234 ? -12.679 9.708 8.572 1.00 91.00 234 PRO A N 1
ATOM 1894 C CA . PRO A 1 234 ? -11.690 8.989 9.387 1.00 91.00 234 PRO A CA 1
ATOM 1895 C C . PRO A 1 234 ? -12.303 7.895 10.277 1.00 91.00 234 PRO A C 1
ATOM 1897 O O . PRO A 1 234 ? -11.704 6.834 10.440 1.00 91.00 234 PRO A O 1
ATOM 1900 N N . TRP A 1 235 ? -13.515 8.108 10.807 1.00 92.00 235 TRP A N 1
ATOM 1901 C CA . TRP A 1 235 ? -14.239 7.088 11.576 1.00 92.00 235 TRP A CA 1
ATOM 1902 C C . TRP A 1 235 ? -14.614 5.872 10.726 1.00 92.00 235 TRP A C 1
ATOM 1904 O O . TRP A 1 235 ? -14.423 4.746 11.178 1.00 92.00 235 TRP A O 1
ATOM 1914 N N . SER A 1 236 ? -15.097 6.084 9.499 1.00 91.31 236 SER A N 1
ATOM 1915 C CA . SER A 1 236 ? -15.444 4.997 8.575 1.00 91.31 236 SER A CA 1
ATOM 1916 C C . SER A 1 236 ? -14.213 4.158 8.238 1.00 91.31 236 SER A C 1
ATOM 1918 O O . SER A 1 236 ? -14.268 2.931 8.292 1.00 91.31 236 SER A O 1
ATOM 1920 N N . LYS A 1 237 ? -13.067 4.805 7.984 1.00 92.25 237 LYS A N 1
ATOM 1921 C CA . LYS A 1 237 ? -11.799 4.101 7.738 1.00 92.25 237 LYS A CA 1
ATOM 1922 C C . LYS A 1 237 ? -11.323 3.311 8.959 1.00 92.25 237 LYS A C 1
ATOM 1924 O O . LYS A 1 237 ? -10.928 2.156 8.816 1.00 92.25 237 LYS A O 1
ATOM 1929 N N . LEU A 1 238 ? -11.413 3.886 10.162 1.00 94.50 238 LEU A N 1
ATOM 1930 C CA . LEU A 1 238 ? -11.064 3.184 11.400 1.00 94.50 238 LEU A CA 1
ATOM 1931 C C . LEU A 1 238 ? -11.963 1.963 11.648 1.00 94.50 238 LEU A C 1
ATOM 1933 O O . LEU A 1 238 ? -11.465 0.909 12.045 1.00 94.50 238 LEU A O 1
ATOM 1937 N N . PHE A 1 239 ? -13.269 2.075 11.391 1.00 93.25 239 PHE A N 1
ATOM 1938 C CA . PHE A 1 239 ? -14.180 0.936 11.502 1.00 93.25 239 PHE A CA 1
ATOM 1939 C C . PHE A 1 239 ? -13.912 -0.138 10.450 1.00 93.25 239 PHE A C 1
ATOM 1941 O O . PHE A 1 239 ? -13.950 -1.314 10.796 1.00 93.25 239 PHE A O 1
ATOM 1948 N N . GLY A 1 240 ? -13.530 0.239 9.226 1.00 92.75 240 GLY A N 1
ATOM 1949 C CA . GLY A 1 240 ? -13.061 -0.721 8.224 1.00 92.75 240 GLY A CA 1
ATOM 1950 C C . GLY A 1 240 ? -11.835 -1.511 8.700 1.00 92.75 240 GLY A C 1
ATOM 1951 O O . GLY A 1 240 ? -11.788 -2.731 8.566 1.00 92.75 240 GLY A O 1
ATOM 1952 N N . VAL A 1 241 ? -10.873 -0.847 9.353 1.00 94.00 241 VAL A N 1
ATOM 1953 C CA . VAL A 1 241 ? -9.712 -1.528 9.958 1.00 94.00 241 VAL A CA 1
ATOM 1954 C C . VAL A 1 241 ? -10.133 -2.471 11.092 1.00 94.00 241 VAL A C 1
ATOM 1956 O O . VAL A 1 241 ? -9.600 -3.578 11.201 1.00 94.00 241 VAL A O 1
ATOM 1959 N N . LEU A 1 242 ? -11.083 -2.058 11.936 1.00 94.56 242 LEU A N 1
ATOM 1960 C CA . LEU A 1 242 ? -11.625 -2.895 13.009 1.00 94.56 242 LEU A CA 1
ATOM 1961 C C . LEU A 1 242 ? -12.345 -4.135 12.460 1.00 94.56 242 LEU A C 1
ATOM 1963 O O . LEU A 1 242 ? -12.150 -5.224 12.996 1.00 94.56 242 LEU A O 1
ATOM 1967 N N . GLU A 1 243 ? -13.145 -3.985 11.405 1.00 93.19 243 GLU A N 1
ATOM 1968 C CA . GLU A 1 243 ? -13.854 -5.086 10.749 1.00 93.19 243 GLU A CA 1
ATOM 1969 C C . GLU A 1 243 ? -12.874 -6.077 10.112 1.00 93.19 243 GLU A C 1
ATOM 1971 O O . GLU A 1 243 ? -12.970 -7.284 10.353 1.00 93.19 243 GLU A O 1
ATOM 1976 N N . PHE A 1 244 ? -11.867 -5.574 9.390 1.00 92.62 244 PHE A N 1
ATOM 1977 C CA . PHE A 1 244 ? -10.793 -6.387 8.824 1.00 92.62 244 PHE A CA 1
ATOM 1978 C C . PHE A 1 244 ? -10.069 -7.204 9.901 1.00 92.62 244 PHE A C 1
ATOM 1980 O O . PHE A 1 244 ? -10.015 -8.434 9.839 1.00 92.62 244 PHE A O 1
ATOM 1987 N N . ILE A 1 245 ? -9.536 -6.528 10.923 1.00 93.69 245 ILE A N 1
ATOM 1988 C CA . ILE A 1 245 ? -8.755 -7.177 11.980 1.00 93.69 245 ILE A CA 1
ATOM 1989 C C . ILE A 1 245 ? -9.632 -8.121 12.803 1.00 93.69 245 ILE A C 1
ATOM 1991 O O . ILE A 1 245 ? -9.206 -9.231 13.123 1.00 93.69 245 ILE A O 1
ATOM 1995 N N . GLY A 1 246 ? -10.861 -7.711 13.119 1.00 92.56 246 GLY A N 1
ATOM 1996 C CA . GLY A 1 246 ? -11.819 -8.539 13.838 1.00 92.56 246 GLY A CA 1
ATOM 1997 C C . GLY A 1 246 ? -12.134 -9.829 13.089 1.00 92.56 246 GLY A C 1
ATOM 1998 O O . GLY A 1 246 ? -12.119 -10.901 13.690 1.00 92.56 246 GLY A O 1
ATOM 1999 N N . THR A 1 247 ? -12.317 -9.753 11.771 1.00 91.69 247 THR A N 1
ATOM 2000 C CA . THR A 1 247 ? -12.547 -10.932 10.926 1.00 91.69 247 THR A CA 1
ATOM 2001 C C . THR A 1 247 ? -11.353 -11.886 10.967 1.00 91.69 247 THR A C 1
ATOM 2003 O O . THR A 1 247 ? -11.535 -13.086 11.170 1.00 91.69 247 THR A O 1
ATOM 2006 N N . GLN A 1 248 ? -10.123 -11.365 10.876 1.00 90.94 248 GLN A N 1
ATOM 2007 C CA . GLN A 1 248 ? -8.897 -12.173 10.981 1.00 90.94 248 GLN A CA 1
ATOM 2008 C C . GLN A 1 248 ? -8.708 -12.807 12.371 1.00 90.94 248 GLN A C 1
ATOM 2010 O O . GLN A 1 248 ? -8.130 -13.885 12.496 1.00 90.94 248 GLN A O 1
ATOM 2015 N N . LEU A 1 249 ? -9.209 -12.161 13.428 1.00 91.50 249 LEU A N 1
ATOM 2016 C CA . LEU A 1 249 ? -9.198 -12.685 14.797 1.00 91.50 249 LEU A CA 1
ATOM 2017 C C . LEU A 1 249 ? -10.354 -13.659 15.091 1.00 91.50 249 LEU A C 1
ATOM 2019 O O . LEU A 1 249 ? -10.394 -14.232 16.179 1.00 91.50 249 LEU A O 1
ATOM 2023 N N . GLY A 1 250 ? -11.285 -13.857 14.152 1.00 89.56 250 GLY A N 1
ATOM 2024 C CA . GLY A 1 250 ? -12.472 -14.690 14.358 1.00 89.56 250 GLY A CA 1
ATOM 2025 C C . GLY A 1 250 ? -13.506 -14.061 15.299 1.00 89.56 250 GLY A C 1
ATOM 2026 O O . GLY A 1 250 ? -14.259 -14.779 15.959 1.00 89.56 250 GLY A O 1
ATOM 2027 N N . TRP A 1 251 ? -13.533 -12.731 15.398 1.00 91.44 251 TRP A N 1
ATOM 2028 C CA . TRP A 1 251 ? -14.532 -11.998 16.172 1.00 91.44 251 TRP A CA 1
ATOM 2029 C C . TRP A 1 251 ? -15.918 -12.100 15.550 1.00 91.44 251 TRP A C 1
ATOM 2031 O O . TRP A 1 251 ? -16.071 -12.250 14.340 1.00 91.44 251 TRP A O 1
ATOM 2041 N N . GLU A 1 252 ? -16.954 -11.997 16.386 1.00 89.56 252 GLU A N 1
ATOM 2042 C CA . GLU A 1 252 ? -18.325 -12.077 15.886 1.00 89.56 252 GLU A CA 1
ATOM 2043 C C . GLU A 1 252 ? -18.650 -10.904 14.944 1.00 89.56 252 GLU A C 1
ATOM 2045 O O . GLU A 1 252 ? -18.638 -9.752 15.403 1.00 89.56 252 GLU A O 1
ATOM 2050 N N . PRO A 1 253 ? -19.048 -11.175 13.680 1.00 88.62 253 PRO A N 1
ATOM 2051 C CA . PRO A 1 253 ? -19.427 -10.147 12.703 1.00 88.62 253 PRO A CA 1
ATOM 2052 C C . PRO A 1 253 ? -20.520 -9.211 13.221 1.00 88.62 253 PRO A C 1
ATOM 2054 O O . PRO A 1 253 ? -20.569 -8.029 12.890 1.00 88.62 253 PRO A O 1
ATOM 2057 N N . TYR A 1 254 ? -21.379 -9.730 14.104 1.00 88.31 254 TYR A N 1
ATOM 2058 C CA . TYR A 1 254 ? -22.445 -8.968 14.736 1.00 88.31 254 TYR A CA 1
ATOM 2059 C C . TYR A 1 254 ? -21.953 -7.757 15.543 1.00 88.31 254 TYR A C 1
ATOM 2061 O O . TYR A 1 254 ? -22.736 -6.827 15.706 1.00 88.31 254 TYR A O 1
ATOM 2069 N N . LEU A 1 255 ? -20.714 -7.737 16.042 1.00 88.44 255 LEU A N 1
ATOM 2070 C CA . LEU A 1 255 ? -20.188 -6.589 16.791 1.00 88.44 255 LEU A CA 1
ATOM 2071 C C . LEU A 1 255 ? -19.213 -5.738 15.971 1.00 88.44 255 LEU A C 1
ATOM 2073 O O . LEU A 1 255 ? -19.117 -4.545 16.203 1.00 88.44 255 LEU A O 1
ATOM 2077 N N . ILE A 1 256 ? -18.493 -6.335 15.020 1.00 88.88 256 ILE A N 1
ATOM 2078 C CA . ILE A 1 256 ? -17.432 -5.639 14.274 1.00 88.88 256 ILE A CA 1
ATOM 2079 C C . ILE A 1 256 ? -17.923 -4.976 12.984 1.00 88.88 256 ILE A C 1
ATOM 2081 O O . ILE A 1 256 ? -17.198 -4.167 12.420 1.00 88.88 256 ILE A O 1
ATOM 2085 N N . ASN A 1 257 ? -19.131 -5.306 12.516 1.00 86.06 257 ASN A N 1
ATOM 2086 C CA . ASN A 1 257 ? -19.704 -4.715 11.312 1.00 86.06 257 ASN A CA 1
ATOM 2087 C C . ASN A 1 257 ? -20.437 -3.405 11.644 1.00 86.06 257 ASN A C 1
ATOM 2089 O O . ASN A 1 257 ? -21.548 -3.401 12.201 1.00 86.06 257 ASN A O 1
ATOM 2093 N N . PHE A 1 258 ? -19.795 -2.303 11.261 1.00 75.06 258 PHE A N 1
ATOM 2094 C CA . PHE A 1 258 ? -20.350 -0.956 11.259 1.00 75.06 258 PHE A CA 1
ATOM 2095 C C . PHE A 1 258 ? -20.866 -0.682 9.845 1.00 75.06 258 PHE A C 1
ATOM 2097 O O . PHE A 1 258 ? -20.132 -0.192 8.992 1.00 75.06 258 PHE A O 1
ATOM 2104 N N . GLY A 1 259 ? -22.121 -1.054 9.582 1.00 64.31 259 GLY A N 1
ATOM 2105 C CA . GLY A 1 259 ? -22.761 -0.811 8.286 1.00 64.31 259 GLY A CA 1
ATOM 2106 C C . GLY A 1 259 ? -22.802 0.678 7.912 1.00 64.31 259 GLY A C 1
ATOM 2107 O O . GLY A 1 259 ? -22.429 1.545 8.695 1.00 64.31 259 GLY A O 1
ATOM 2108 N N . ARG A 1 260 ? -23.291 1.018 6.717 1.00 62.62 260 ARG A N 1
ATOM 2109 C CA . ARG A 1 260 ? -23.374 2.434 6.301 1.00 62.62 260 ARG A CA 1
ATOM 2110 C C . ARG A 1 260 ? -24.407 3.250 7.093 1.00 62.62 260 ARG A C 1
ATOM 2112 O O . ARG A 1 260 ? -24.217 4.448 7.246 1.00 62.62 260 ARG A O 1
ATOM 2119 N N . ASP A 1 261 ? -25.420 2.593 7.666 1.00 64.12 261 ASP A N 1
ATOM 2120 C CA . ASP A 1 261 ? -26.607 3.248 8.240 1.00 64.12 261 ASP A CA 1
ATOM 2121 C C . ASP A 1 261 ? -26.960 2.754 9.659 1.00 64.12 261 ASP A C 1
ATOM 2123 O O . ASP A 1 261 ? -28.120 2.475 9.959 1.00 64.12 261 ASP A O 1
ATOM 2127 N N . TRP A 1 262 ? -25.977 2.598 10.552 1.00 79.19 262 TRP A N 1
ATOM 2128 C CA . TRP A 1 262 ? -26.260 2.206 11.942 1.00 79.19 262 TRP A CA 1
ATOM 2129 C C . TRP A 1 262 ? -26.551 3.420 12.836 1.00 79.19 262 TRP A C 1
ATOM 2131 O O . TRP A 1 262 ? -25.915 4.470 12.724 1.00 79.19 262 TRP A O 1
ATOM 2141 N N . SER A 1 263 ? -27.487 3.266 13.779 1.00 85.00 263 SER A N 1
ATOM 2142 C CA . SER A 1 263 ? -27.762 4.289 14.800 1.00 85.00 263 SER A CA 1
ATOM 2143 C C . SER A 1 263 ? -27.028 4.007 16.115 1.00 85.00 263 SER A C 1
ATOM 2145 O O . SER A 1 263 ? -26.840 2.851 16.499 1.00 85.00 263 SER A O 1
ATOM 2147 N N . LYS A 1 264 ? -26.652 5.064 16.854 1.00 87.94 264 LYS A N 1
ATOM 2148 C CA . LYS A 1 264 ? -25.992 4.934 18.170 1.00 87.94 264 LYS A CA 1
ATOM 2149 C C . LYS A 1 264 ? -26.768 4.033 19.129 1.00 87.94 264 LYS A C 1
ATOM 2151 O O . LYS A 1 264 ? -26.166 3.198 19.797 1.00 87.94 264 LYS A O 1
ATOM 2156 N N . GLU A 1 265 ? -28.090 4.173 19.142 1.00 88.94 265 GLU A N 1
ATOM 2157 C CA . GLU A 1 265 ? -28.965 3.346 19.972 1.00 88.94 265 GLU A CA 1
ATOM 2158 C C . GLU A 1 265 ? -28.940 1.882 19.527 1.00 88.94 265 GLU A C 1
ATOM 2160 O O . GLU A 1 265 ? -28.723 0.991 20.341 1.00 88.94 265 GLU A O 1
ATOM 2165 N N . GLU A 1 266 ? -29.078 1.615 18.227 1.00 89.31 266 GLU A N 1
ATOM 2166 C CA . GLU A 1 266 ? -29.039 0.251 17.700 1.00 89.31 266 GLU A CA 1
ATOM 2167 C C . GLU A 1 266 ? -27.729 -0.456 18.054 1.00 89.31 266 GLU A C 1
ATOM 2169 O O . GLU A 1 266 ? -27.747 -1.576 18.564 1.00 89.31 266 GLU A O 1
ATOM 2174 N N . TYR A 1 267 ? -26.584 0.195 17.850 1.00 91.25 267 TYR A N 1
ATOM 2175 C CA . TYR A 1 267 ? -25.292 -0.414 18.158 1.00 91.25 267 TYR A CA 1
ATOM 2176 C C . TYR A 1 267 ? -25.066 -0.598 19.663 1.00 91.25 267 TYR A C 1
ATOM 2178 O O . TYR A 1 267 ? -24.522 -1.622 20.084 1.00 91.25 267 TYR A O 1
ATOM 2186 N N . TRP A 1 268 ? -25.559 0.322 20.496 1.00 91.06 268 TRP A N 1
ATOM 2187 C CA . TRP A 1 268 ? -25.562 0.134 21.946 1.00 91.06 268 TRP A CA 1
ATOM 2188 C C . TRP A 1 268 ? -26.381 -1.096 22.365 1.00 91.06 268 TRP A C 1
ATOM 2190 O O . TRP A 1 268 ? -25.906 -1.926 23.144 1.00 91.06 268 TRP A O 1
ATOM 2200 N N . GLN A 1 269 ? -27.562 -1.294 21.772 1.00 91.25 269 GLN A N 1
ATOM 2201 C CA . GLN A 1 269 ? -28.360 -2.503 21.990 1.00 91.25 269 GLN A CA 1
ATOM 2202 C C . GLN A 1 269 ? -27.629 -3.770 21.513 1.00 91.25 269 GLN A C 1
ATOM 2204 O O . GLN A 1 269 ? -27.706 -4.812 22.173 1.00 91.25 269 GLN A O 1
ATOM 2209 N N . ARG A 1 270 ? -26.862 -3.701 20.411 1.00 90.69 270 ARG A N 1
ATOM 2210 C CA . ARG A 1 270 ? -26.007 -4.815 19.952 1.00 90.69 270 ARG A CA 1
ATOM 2211 C C . ARG A 1 270 ? -24.954 -5.176 21.004 1.00 90.69 270 ARG A C 1
ATOM 2213 O O . ARG A 1 270 ? -24.844 -6.358 21.335 1.00 90.69 270 ARG A O 1
ATOM 2220 N N . ILE A 1 271 ? -24.257 -4.187 21.573 1.00 90.62 271 ILE A N 1
ATOM 2221 C CA . ILE A 1 271 ? -23.282 -4.375 22.664 1.00 90.62 271 ILE A CA 1
ATOM 2222 C C . ILE A 1 271 ? -23.940 -5.042 23.878 1.00 90.62 271 ILE A C 1
ATOM 2224 O O . ILE A 1 271 ? -23.439 -6.059 24.365 1.00 90.62 271 ILE A O 1
ATOM 2228 N N . LEU A 1 272 ? -25.067 -4.503 24.357 1.00 90.25 272 LEU A N 1
ATOM 2229 C CA . LEU A 1 272 ? -25.757 -5.025 25.540 1.00 90.25 272 LEU A CA 1
ATOM 2230 C C . LEU A 1 272 ? -26.212 -6.471 25.336 1.00 90.25 272 LEU A C 1
ATOM 2232 O O . LEU A 1 272 ? -25.961 -7.329 26.185 1.00 90.25 272 LEU A O 1
ATOM 2236 N N . LYS A 1 273 ? -26.830 -6.761 24.187 1.00 89.19 273 LYS A N 1
ATOM 2237 C CA . LYS A 1 273 ? -27.277 -8.112 23.838 1.00 89.19 273 LYS A CA 1
ATOM 2238 C C . LYS A 1 273 ? -26.103 -9.085 23.757 1.00 89.19 273 LYS A C 1
ATOM 2240 O O . LYS A 1 273 ? -26.201 -10.203 24.266 1.00 89.19 273 LYS A O 1
ATOM 2245 N N . PHE A 1 274 ? -24.997 -8.670 23.143 1.00 87.50 274 PHE A N 1
ATOM 2246 C CA . PHE A 1 274 ? -23.787 -9.480 23.047 1.00 87.50 274 PHE A CA 1
ATOM 2247 C C . PHE A 1 274 ? -23.219 -9.794 24.441 1.00 87.50 274 PHE A C 1
ATOM 2249 O O . PHE A 1 274 ? -23.007 -10.965 24.761 1.00 87.50 274 PHE A O 1
ATOM 2256 N N . TYR A 1 275 ? -23.079 -8.783 25.307 1.00 86.62 275 TYR A N 1
ATOM 2257 C CA . TYR A 1 275 ? -22.612 -8.948 26.688 1.00 86.62 275 TYR A CA 1
ATOM 2258 C C . TYR A 1 275 ? -23.498 -9.914 27.493 1.00 86.62 275 TYR A C 1
ATOM 2260 O O . TYR A 1 275 ? -23.005 -10.871 28.093 1.00 86.62 275 TYR A O 1
ATOM 2268 N N . GLN A 1 276 ? -24.820 -9.729 27.439 1.00 85.19 276 GLN A N 1
ATOM 2269 C CA . GLN A 1 276 ? -25.786 -10.576 28.147 1.00 85.19 276 GLN A CA 1
ATOM 2270 C C . GLN A 1 276 ? -25.767 -12.034 27.662 1.00 85.19 276 GLN A C 1
ATOM 2272 O O . GLN A 1 276 ? -25.897 -12.962 28.463 1.00 85.19 276 GLN A O 1
ATOM 2277 N N . THR A 1 277 ? -25.590 -12.251 26.356 1.00 81.00 277 THR A N 1
ATOM 2278 C CA . THR A 1 277 ? -25.582 -13.595 25.756 1.00 81.00 277 THR A CA 1
ATOM 2279 C C . THR A 1 277 ? -24.282 -14.344 26.070 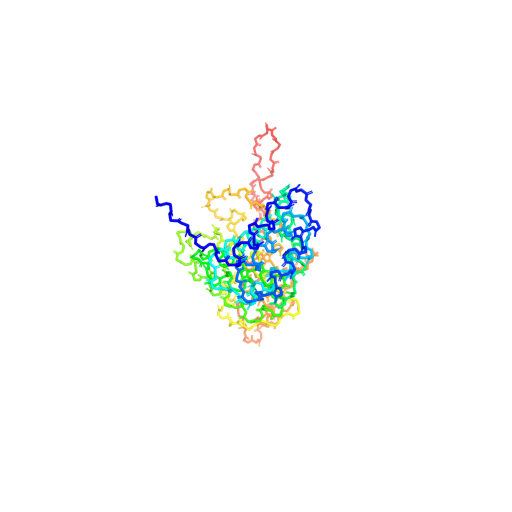1.00 81.00 277 THR A C 1
ATOM 2281 O O . THR A 1 277 ? -24.306 -15.548 26.330 1.00 81.00 277 THR A O 1
ATOM 2284 N N . LYS A 1 278 ? -23.147 -13.633 26.094 1.00 71.44 278 LYS A N 1
ATOM 2285 C CA . LYS A 1 278 ? -21.802 -14.200 26.286 1.00 71.44 278 LYS A CA 1
ATOM 2286 C C . LYS A 1 278 ? -21.354 -14.298 27.741 1.00 71.44 278 LYS A C 1
ATOM 2288 O O . LYS A 1 278 ? -20.426 -15.050 28.004 1.00 71.44 278 LYS A O 1
ATOM 2293 N N . SER A 1 279 ? -22.058 -13.677 28.693 1.00 60.59 279 SER A N 1
ATOM 2294 C CA . SER A 1 279 ? -21.818 -13.824 30.144 1.00 60.59 279 SER A CA 1
ATOM 2295 C C . SER A 1 279 ? -21.831 -15.284 30.656 1.00 60.59 279 SER A C 1
ATOM 2297 O O . SER A 1 279 ? -21.531 -15.525 31.823 1.00 60.59 279 SER A O 1
ATOM 2299 N N . LYS A 1 280 ? -22.193 -16.262 29.814 1.00 61.28 280 LYS A N 1
ATOM 2300 C CA . LYS A 1 280 ? -22.301 -17.693 30.135 1.00 61.28 280 LYS A CA 1
ATOM 2301 C C . LYS A 1 280 ? -21.151 -18.561 29.589 1.00 61.28 280 LYS A C 1
ATOM 2303 O O . LYS A 1 280 ? -21.143 -19.757 29.861 1.00 61.28 280 LYS A O 1
ATOM 2308 N N . VAL A 1 281 ? -20.206 -18.002 28.823 1.00 59.00 281 VAL A N 1
ATOM 2309 C CA . VAL A 1 281 ? -19.075 -18.722 28.195 1.00 59.00 281 VAL A CA 1
ATOM 2310 C C . VAL A 1 281 ? -17.795 -17.887 28.368 1.00 59.00 281 VAL A C 1
ATOM 2312 O O . VAL A 1 281 ? -17.880 -16.665 28.263 1.00 59.00 281 VAL A O 1
ATOM 2315 N N . PRO A 1 282 ? -16.612 -18.483 28.623 1.00 56.81 282 PRO A N 1
ATOM 2316 C CA . PRO A 1 282 ? -15.356 -17.728 28.675 1.00 56.81 282 PRO A CA 1
ATOM 2317 C C . PRO A 1 282 ? -15.134 -16.915 27.383 1.00 56.81 282 PRO A C 1
ATOM 2319 O O . PRO A 1 282 ? -15.187 -17.460 26.280 1.00 56.81 282 PRO A O 1
ATOM 2322 N N . MET A 1 283 ? -14.954 -15.598 27.537 1.00 60.69 283 MET A N 1
ATOM 2323 C CA . MET A 1 283 ? -14.925 -14.593 26.463 1.00 60.69 283 MET A CA 1
ATOM 2324 C C . MET A 1 283 ? -13.510 -14.356 25.914 1.00 60.69 283 MET A C 1
ATOM 2326 O O . MET A 1 283 ? -12.536 -14.416 26.661 1.00 60.69 283 MET A O 1
ATOM 2330 N N . ASP A 1 284 ? -13.410 -13.933 24.649 1.00 65.56 284 ASP A N 1
ATOM 2331 C CA . ASP A 1 284 ? -12.300 -13.071 24.218 1.00 65.56 284 ASP A CA 1
ATOM 2332 C C . ASP A 1 284 ? -12.639 -11.625 24.610 1.00 65.56 284 ASP A C 1
ATOM 2334 O O . ASP A 1 284 ? -13.209 -10.866 23.825 1.00 65.56 284 ASP A O 1
ATOM 2338 N N . GLU A 1 285 ? -12.355 -11.263 25.868 1.00 79.94 285 GLU A N 1
ATOM 2339 C CA . GLU A 1 285 ? -12.678 -9.960 26.488 1.00 79.94 285 GLU A CA 1
ATOM 2340 C C . GLU A 1 285 ? -12.247 -8.757 25.632 1.00 79.94 285 GLU A C 1
ATOM 2342 O O . GLU A 1 285 ? -12.826 -7.670 25.713 1.00 79.94 285 GLU A O 1
ATOM 2347 N N . LYS A 1 286 ? -11.262 -8.968 24.755 1.00 88.50 286 LYS A N 1
ATOM 2348 C CA . LYS A 1 286 ? -10.709 -7.955 23.866 1.00 88.50 286 LYS A CA 1
ATOM 2349 C C . LYS A 1 286 ? -11.719 -7.465 22.836 1.00 88.50 286 LYS A C 1
ATOM 2351 O O . LYS A 1 286 ? -11.788 -6.256 22.637 1.00 88.50 286 LYS A O 1
ATOM 2356 N N . GLN A 1 287 ? -12.526 -8.342 22.227 1.00 90.94 287 GLN A N 1
ATOM 2357 C CA . GLN A 1 287 ? -13.510 -7.928 21.214 1.00 90.94 287 GLN A CA 1
ATOM 2358 C C . GLN A 1 287 ? -14.449 -6.858 21.783 1.00 90.94 287 GLN A C 1
ATOM 2360 O O . GLN A 1 287 ? -14.608 -5.781 21.204 1.00 90.94 287 GLN A O 1
ATOM 2365 N N . LEU A 1 288 ? -15.038 -7.149 22.946 1.00 90.38 288 LEU A N 1
ATOM 2366 C CA . LEU A 1 288 ? -15.956 -6.239 23.621 1.00 90.38 288 LEU A CA 1
ATOM 2367 C C . LEU A 1 288 ? -15.244 -4.948 24.037 1.00 90.38 288 LEU A C 1
ATOM 2369 O O . LEU A 1 288 ? -15.770 -3.866 23.792 1.00 90.38 288 LEU A O 1
ATOM 2373 N N . LEU A 1 289 ? -14.037 -5.054 24.603 1.00 91.94 289 LEU A N 1
ATOM 2374 C CA . LEU A 1 289 ? -13.248 -3.898 25.024 1.00 91.94 289 LEU A CA 1
ATOM 2375 C C . LEU A 1 289 ? -12.995 -2.924 23.867 1.00 91.94 289 LEU A C 1
ATOM 2377 O O . LEU A 1 289 ? -13.261 -1.731 24.014 1.00 91.94 289 LEU A O 1
ATOM 2381 N N . PHE A 1 290 ? -12.516 -3.410 22.718 1.00 93.81 290 PHE A N 1
ATOM 2382 C CA . PHE A 1 290 ? -12.241 -2.556 21.559 1.00 93.81 290 PHE A CA 1
ATOM 2383 C C . PHE A 1 290 ? -13.518 -1.940 20.985 1.00 93.81 290 PHE A C 1
ATOM 2385 O O . PHE A 1 290 ? -13.559 -0.732 20.751 1.00 93.81 290 PHE A O 1
ATOM 2392 N N . CYS A 1 291 ? -14.572 -2.743 20.810 1.00 92.94 291 CYS A N 1
ATOM 2393 C CA . CYS A 1 291 ? -15.836 -2.284 20.236 1.00 92.94 291 CYS A CA 1
ATOM 2394 C C . CYS A 1 291 ? -16.519 -1.223 21.112 1.00 92.94 291 CYS A C 1
ATOM 2396 O O . CYS A 1 291 ? -16.980 -0.207 20.593 1.00 92.94 291 CYS A O 1
ATOM 2398 N N . VAL A 1 292 ? -16.552 -1.424 22.434 1.00 93.06 292 VAL A N 1
ATOM 2399 C CA . VAL A 1 292 ? -17.142 -0.466 23.384 1.00 93.06 292 VAL A CA 1
ATOM 2400 C C . VAL A 1 292 ? -16.302 0.803 23.474 1.00 93.06 292 VAL A C 1
ATOM 2402 O O . VAL A 1 292 ? -16.857 1.898 23.419 1.00 93.06 292 VAL A O 1
ATOM 2405 N N . SER A 1 293 ? -14.974 0.677 23.566 1.00 93.94 293 SER A N 1
ATOM 2406 C CA . SER A 1 293 ? -14.081 1.837 23.668 1.00 93.94 293 SER A CA 1
ATOM 2407 C C . SER A 1 293 ? -14.172 2.726 22.430 1.00 93.94 293 SER A C 1
ATOM 2409 O O . SER A 1 293 ? -14.300 3.941 22.552 1.00 93.94 293 SER A O 1
ATOM 2411 N N . LEU A 1 294 ? -14.160 2.137 21.230 1.00 93.75 294 LEU A N 1
ATOM 2412 C CA . LEU A 1 294 ? -14.274 2.896 19.984 1.00 93.75 294 LEU A CA 1
ATOM 2413 C C . LEU A 1 294 ? -15.643 3.542 19.811 1.00 93.75 294 LEU A C 1
ATOM 2415 O O . LEU A 1 294 ? -15.726 4.695 19.391 1.00 93.75 294 LEU A O 1
ATOM 2419 N N . PHE A 1 295 ? -16.707 2.832 20.182 1.00 93.44 295 PHE A N 1
ATOM 2420 C CA . PHE A 1 295 ? -18.049 3.396 20.177 1.00 93.44 295 PHE A CA 1
ATOM 2421 C C . PHE A 1 295 ? -18.173 4.589 21.128 1.00 93.44 295 PHE A C 1
ATOM 2423 O O . PHE A 1 295 ? -18.659 5.647 20.729 1.00 93.44 295 PHE A O 1
ATOM 2430 N N . PHE A 1 296 ? -17.667 4.452 22.356 1.00 93.94 296 PHE A N 1
ATOM 2431 C CA . PHE A 1 296 ? -17.632 5.536 23.331 1.00 93.94 296 PHE A CA 1
ATOM 2432 C C . PHE A 1 296 ? -16.859 6.750 22.801 1.00 93.94 296 PHE A C 1
ATOM 2434 O O . PHE A 1 296 ? -17.369 7.867 22.854 1.00 93.94 296 PHE A O 1
ATOM 2441 N N . LEU A 1 297 ? -15.667 6.538 22.233 1.00 93.69 297 LEU A N 1
ATOM 2442 C CA . LEU A 1 297 ? -14.839 7.615 21.686 1.00 93.69 297 LEU A CA 1
ATOM 2443 C C . LEU A 1 297 ? -15.505 8.320 20.497 1.00 93.69 297 LEU A C 1
ATOM 2445 O O . LEU A 1 297 ? -15.433 9.544 20.413 1.00 93.69 297 LEU A O 1
ATOM 2449 N N . LYS A 1 298 ? -16.207 7.592 19.620 1.00 92.00 298 LYS A N 1
ATOM 2450 C CA . LYS A 1 298 ? -17.012 8.198 18.546 1.00 92.00 298 LYS A CA 1
ATOM 2451 C C . LYS A 1 298 ? -18.132 9.070 19.107 1.00 92.00 298 LYS A C 1
ATOM 2453 O O . LYS A 1 298 ? -18.290 10.209 18.676 1.00 92.00 298 LYS A O 1
ATOM 2458 N N . CYS A 1 299 ? -18.889 8.560 20.078 1.00 91.62 299 CYS A N 1
ATOM 2459 C CA . CYS A 1 299 ? -19.958 9.318 20.726 1.00 91.62 299 CYS A CA 1
ATOM 2460 C C . CYS A 1 299 ? -19.422 10.580 21.413 1.00 91.62 299 CYS A C 1
ATOM 2462 O O . CYS A 1 299 ? -20.022 11.645 21.285 1.00 91.62 299 CYS A O 1
ATOM 2464 N N . LEU A 1 300 ? -18.277 10.468 22.092 1.00 90.25 300 LEU A N 1
ATOM 2465 C CA . LEU A 1 300 ? -17.597 11.589 22.730 1.00 90.25 300 LEU A CA 1
ATOM 2466 C C . LEU A 1 300 ? -17.124 12.624 21.701 1.00 90.25 300 LEU A C 1
ATOM 2468 O O . LEU A 1 300 ? -17.341 13.813 21.905 1.00 90.25 300 LEU A O 1
ATOM 2472 N N . HIS A 1 301 ? -16.533 12.184 20.586 1.00 89.31 301 HIS A N 1
ATOM 2473 C CA . HIS A 1 301 ? -16.113 13.061 19.491 1.00 89.31 301 HIS A CA 1
ATOM 2474 C C . HIS A 1 301 ? -17.288 13.870 18.929 1.00 89.31 301 HIS A C 1
ATOM 2476 O O . HIS A 1 301 ? -17.220 15.092 18.832 1.00 89.31 301 HIS A O 1
ATOM 2482 N N . GLU A 1 302 ? -18.383 13.188 18.579 1.00 88.38 302 GLU A N 1
ATOM 2483 C CA . GLU A 1 302 ? -19.593 13.825 18.048 1.00 88.38 302 GLU A CA 1
ATOM 2484 C C . GLU A 1 302 ? -20.209 14.798 19.055 1.00 88.38 302 GLU A C 1
ATOM 2486 O O . GLU A 1 302 ? -20.653 15.881 18.678 1.00 88.38 302 GLU A O 1
ATOM 2491 N N . TYR A 1 303 ? -20.208 14.430 20.338 1.00 86.50 303 TYR A N 1
ATOM 2492 C CA . TYR A 1 303 ? -20.678 15.299 21.406 1.00 86.50 303 TYR A CA 1
ATOM 2493 C C . TYR A 1 303 ? -19.821 16.565 21.516 1.00 86.50 303 TYR A C 1
ATOM 2495 O O . TYR A 1 303 ? -20.368 17.662 21.448 1.00 86.50 303 TYR A O 1
ATOM 2503 N N . ILE A 1 304 ? -18.492 16.440 21.597 1.00 84.62 304 ILE A N 1
ATOM 2504 C CA . ILE A 1 304 ? -17.574 17.591 21.657 1.00 84.62 304 ILE A CA 1
ATOM 2505 C C . ILE A 1 304 ? -17.785 18.509 20.450 1.00 84.62 304 ILE A C 1
ATOM 2507 O O . ILE A 1 304 ? -17.946 19.715 20.617 1.00 84.62 304 ILE A O 1
ATOM 2511 N N . HIS A 1 305 ? -17.872 17.941 19.247 1.00 81.31 305 HIS A N 1
ATOM 2512 C CA . HIS A 1 305 ? -18.087 18.713 18.026 1.00 81.31 305 HIS A CA 1
ATOM 2513 C C . HIS A 1 305 ? -19.455 19.420 18.001 1.00 81.31 305 HIS A C 1
ATOM 2515 O O . HIS A 1 305 ? -19.597 20.477 17.389 1.00 81.31 305 HIS A O 1
ATOM 2521 N N . SER A 1 306 ? -20.472 18.878 18.679 1.00 82.31 306 SER A N 1
ATOM 2522 C CA . SER A 1 306 ? -21.769 19.551 18.830 1.00 82.31 306 SER A CA 1
ATOM 2523 C C . SER A 1 306 ? -21.733 20.740 19.802 1.00 82.31 306 SER A C 1
ATOM 2525 O O . SER A 1 306 ? -22.563 21.640 19.690 1.00 82.31 306 SER A O 1
ATOM 2527 N N . LEU A 1 307 ? -20.764 20.778 20.729 1.00 78.88 307 LEU A N 1
ATOM 2528 C CA . LEU A 1 307 ? -20.599 21.874 21.692 1.00 78.88 307 LEU A CA 1
ATOM 2529 C C . LEU A 1 307 ? -19.867 23.092 21.111 1.00 78.88 307 LEU A C 1
ATOM 2531 O O . LEU A 1 307 ? -20.012 24.191 21.646 1.00 78.88 307 LEU A O 1
ATOM 2535 N N . THR A 1 308 ? -19.099 22.908 20.033 1.00 68.81 308 THR A N 1
ATOM 2536 C CA . THR A 1 308 ? -18.354 23.962 19.326 1.00 68.81 308 THR A CA 1
ATOM 2537 C C . THR A 1 308 ? -18.783 24.034 17.854 1.00 68.81 308 THR A C 1
ATOM 2539 O O . THR A 1 308 ? -18.036 23.589 16.979 1.00 68.81 308 THR A O 1
ATOM 2542 N N . PRO A 1 309 ? -19.989 24.545 17.543 1.00 64.50 309 PRO A N 1
ATOM 2543 C CA . PRO A 1 309 ? -20.399 24.780 16.160 1.00 64.50 309 PRO A CA 1
ATOM 2544 C C . PRO A 1 309 ? -19.417 25.714 15.441 1.00 64.50 309 PRO A C 1
ATOM 2546 O O . PRO A 1 309 ? -18.931 26.686 16.023 1.00 64.50 309 PRO A O 1
ATOM 2549 N N . GLU A 1 310 ? -19.156 25.446 14.159 1.00 60.09 310 GLU A N 1
ATOM 2550 C CA . GLU A 1 310 ? -18.363 26.336 13.310 1.00 60.09 310 GLU A CA 1
ATOM 2551 C C . GLU A 1 310 ? -19.033 27.719 13.244 1.00 60.09 310 GLU A C 1
ATOM 2553 O O . GLU A 1 310 ? -20.089 27.905 12.636 1.00 60.09 310 GLU A O 1
ATOM 2558 N N . SER A 1 311 ? -18.441 28.707 13.913 1.00 56.94 311 SER A N 1
ATOM 2559 C CA . SER A 1 311 ? -18.903 30.092 13.852 1.00 56.94 311 SER A CA 1
ATOM 2560 C C . SER A 1 311 ? -18.598 30.683 12.478 1.00 56.94 311 SER A C 1
ATOM 2562 O O . SER A 1 311 ? -17.472 30.591 11.989 1.00 56.94 311 SER A O 1
ATOM 2564 N N . SER A 1 312 ? -19.593 31.334 11.870 1.00 56.00 312 SER A N 1
ATOM 2565 C CA . SER A 1 312 ? -19.404 32.075 10.618 1.00 56.00 312 SER A CA 1
ATOM 2566 C C . SER A 1 312 ? -18.309 33.144 10.780 1.00 56.00 312 SER A C 1
ATOM 2568 O O . SER A 1 312 ? -18.174 33.715 11.869 1.00 56.00 312 SER A O 1
ATOM 2570 N N . PRO A 1 313 ? -17.531 33.457 9.725 1.00 50.47 313 PRO A N 1
ATOM 2571 C CA . PRO A 1 313 ? -16.455 34.441 9.815 1.00 50.47 313 PRO A CA 1
ATOM 2572 C C . PRO A 1 313 ? -16.991 35.791 10.318 1.00 50.47 313 PRO A C 1
ATOM 2574 O O . PRO A 1 313 ? -17.893 36.374 9.722 1.00 50.47 313 PRO A O 1
ATOM 2577 N N . GLY A 1 314 ? -16.441 36.271 11.440 1.00 57.38 314 GLY A N 1
ATOM 2578 C CA . GLY A 1 314 ? -16.863 37.507 12.116 1.00 57.38 314 GLY A CA 1
ATOM 2579 C C . GLY A 1 314 ? -17.765 37.324 13.345 1.00 57.38 314 GLY A C 1
ATOM 2580 O O . GLY A 1 314 ? -18.088 38.317 13.994 1.00 57.38 314 GLY A O 1
ATOM 2581 N N . GLN A 1 315 ? -18.150 36.094 13.703 1.00 57.03 315 GLN A N 1
ATOM 2582 C CA . GLN A 1 315 ? -18.889 35.800 14.936 1.00 57.03 315 GLN A CA 1
ATOM 2583 C C . GLN A 1 315 ? -17.979 35.182 16.004 1.00 57.03 315 GLN A C 1
ATOM 2585 O O . GLN A 1 315 ? -17.107 34.371 15.702 1.00 57.03 315 GLN A O 1
ATOM 2590 N N . THR A 1 316 ? -18.186 35.560 17.268 1.00 58.75 316 THR A N 1
ATOM 2591 C CA . THR A 1 316 ? -17.544 34.892 18.408 1.00 58.75 316 THR A CA 1
ATOM 2592 C C . THR A 1 316 ? -17.995 33.431 18.467 1.00 58.75 316 THR A C 1
ATOM 2594 O O . THR A 1 316 ? -19.204 33.194 18.388 1.00 58.75 316 THR A O 1
ATOM 2597 N N . PRO A 1 317 ? -17.074 32.464 18.627 1.00 58.34 317 PRO A N 1
ATOM 2598 C CA . PRO A 1 317 ? -17.424 31.052 18.725 1.00 58.34 317 PRO A CA 1
ATOM 2599 C C . PRO A 1 317 ? -18.383 30.834 19.897 1.00 58.34 317 PRO A C 1
ATOM 2601 O O . PRO A 1 317 ? -18.100 31.216 21.033 1.00 58.34 317 PRO A O 1
ATOM 2604 N N . LEU A 1 318 ? -19.551 30.268 19.597 1.00 59.31 318 LEU A N 1
ATOM 2605 C CA . LEU A 1 318 ? -20.548 29.897 20.593 1.00 59.31 318 LEU A CA 1
ATOM 2606 C C . LEU A 1 318 ? -20.118 28.565 21.202 1.00 59.31 318 LEU A C 1
ATOM 2608 O O . LEU A 1 318 ? -20.144 27.548 20.521 1.00 59.31 318 LEU A O 1
ATOM 2612 N N . THR A 1 319 ? -19.726 28.568 22.472 1.00 59.31 319 THR A N 1
ATOM 2613 C CA . THR A 1 319 ? -19.476 27.333 23.222 1.00 59.31 319 THR A CA 1
ATOM 2614 C C . THR A 1 319 ? -20.739 26.974 23.992 1.00 59.31 319 THR A C 1
ATOM 2616 O O . THR A 1 319 ? -21.162 27.729 24.870 1.00 59.31 319 THR A O 1
ATOM 2619 N N . TYR A 1 320 ? -21.348 25.831 23.686 1.00 65.50 320 TYR A N 1
ATOM 2620 C CA . TYR A 1 320 ? -22.433 25.298 24.506 1.00 65.50 320 TYR A CA 1
ATOM 2621 C C . TYR A 1 320 ? -21.849 24.566 25.715 1.00 65.50 320 TYR A C 1
ATOM 2623 O O . TYR A 1 320 ? -20.889 23.806 25.596 1.00 65.50 320 TYR A O 1
ATOM 2631 N N . LEU A 1 321 ? -22.428 24.800 26.891 1.00 59.44 321 LEU A N 1
ATOM 2632 C CA . LEU A 1 321 ? -22.046 24.133 28.130 1.00 59.44 321 LEU A CA 1
ATOM 2633 C C . LEU A 1 321 ? -23.269 23.395 28.664 1.00 59.44 321 LEU A C 1
ATOM 2635 O O . LEU A 1 321 ? -24.356 23.967 28.749 1.00 59.44 321 LEU A O 1
ATOM 2639 N N . MET A 1 322 ? -23.100 22.116 28.986 1.00 52.16 322 MET A N 1
ATOM 2640 C CA . MET A 1 322 ? -24.182 21.314 29.540 1.00 52.16 322 MET A CA 1
ATOM 2641 C C . MET A 1 322 ? -24.447 21.776 30.973 1.00 52.16 322 MET A C 1
ATOM 2643 O O . MET A 1 322 ? -23.578 21.670 31.836 1.00 52.16 322 MET A O 1
ATOM 2647 N N . VAL A 1 323 ? -25.641 22.312 31.212 1.00 60.16 323 VAL A N 1
ATOM 2648 C CA . VAL A 1 323 ? -26.130 22.609 32.557 1.00 60.16 323 VAL A CA 1
ATOM 2649 C C . VAL A 1 323 ? -27.023 21.446 32.955 1.00 60.16 323 VAL A C 1
ATOM 2651 O O . VAL A 1 323 ? -28.107 21.272 32.402 1.00 60.16 323 VAL A O 1
ATOM 2654 N N . GLU A 1 324 ? -26.542 20.614 33.872 1.00 54.50 324 GLU A N 1
ATOM 2655 C CA . GLU A 1 324 ? -27.354 19.558 34.464 1.00 54.50 324 GLU A CA 1
ATOM 2656 C C . GLU A 1 324 ? -28.366 20.222 35.409 1.00 54.50 324 GLU A C 1
ATOM 2658 O O . GLU A 1 324 ? -28.009 20.758 36.459 1.00 54.50 324 GLU A O 1
ATOM 2663 N N . ALA A 1 325 ? -29.628 20.285 34.983 1.00 52.47 325 ALA A N 1
ATOM 2664 C CA . ALA A 1 325 ? -30.713 20.770 35.822 1.00 52.47 325 ALA A CA 1
ATOM 2665 C C . ALA A 1 325 ? -31.109 19.647 36.786 1.00 52.47 325 ALA A C 1
ATOM 2667 O O . ALA A 1 325 ? -31.816 18.712 36.410 1.00 52.47 325 ALA A O 1
ATOM 2668 N N . PHE A 1 326 ? -30.634 19.729 38.026 1.00 54.69 326 PHE A N 1
ATOM 2669 C CA . PHE A 1 326 ? -31.195 18.935 39.109 1.00 54.69 326 PHE A CA 1
ATOM 2670 C C . PHE A 1 326 ? -32.600 19.475 39.398 1.00 54.69 326 PHE A C 1
ATOM 2672 O O . PHE A 1 326 ? -32.754 20.648 39.735 1.00 54.69 326 PHE A O 1
ATOM 2679 N N . ASN A 1 327 ? -33.625 18.643 39.208 1.00 51.22 327 ASN A N 1
ATOM 2680 C CA . ASN A 1 327 ? -34.939 18.922 39.780 1.00 51.22 327 ASN A CA 1
ATOM 2681 C C . ASN A 1 327 ? -34.856 18.592 41.275 1.00 51.22 327 ASN A C 1
ATOM 2683 O O . ASN A 1 327 ? -34.541 17.448 41.611 1.00 51.22 327 ASN A O 1
ATOM 2687 N N . ASP A 1 328 ? -35.099 19.599 42.118 1.00 51.97 328 ASP A N 1
ATOM 2688 C CA . ASP A 1 328 ? -35.222 19.469 43.580 1.00 51.97 328 ASP A CA 1
ATOM 2689 C C . ASP A 1 328 ? -36.315 18.473 44.007 1.00 51.97 328 ASP A C 1
ATOM 2691 O O . ASP A 1 328 ? -37.382 18.421 43.340 1.00 51.97 328 ASP A O 1
#

pLDDT: mean 81.8, std 13.08, range [33.34, 96.69]

Secondary structure (DSSP, 8-state):
--------HHHHHHHHHHHHHTT-HHHHHHHHHHHHHH-TT-HHHHHHHHHHHHHTT-HHHHHHHHHHHHHH-TT-HHHHHHHHHHHHHHHSTTS---HHHHHHHHHHHHS-HHHHHHHHHHHHHT-SSHHHHHHHHHHHHHH-GGGHHHHHHHHHHHHHHHHHHSTTTTSSS-HHHHIIIIIIHHHHT-TT------HHHHHHHHHHHHHHHHHHTTSS-------S---SSHHHHHHHHHHHHHHHTT--HHHH---TT--HHHHHHHHHHHHHHHTTS---HHHHHHHHHHHHHHHHHHHHHHHS--PPTTSPP-----------

Organism: Callosobruchus maculatus (NCBI:txid64391)

Radius of gyration: 28.39 Å; chains: 1; bounding box: 85×56×86 Å